Protein AF-A0A2D4FT90-F1 (afdb_monomer_lite)

pLDDT: mean 88.01, std 14.81, range [44.0, 98.75]

Secondary structure (DSSP, 8-state):
-TTTTS---HHHHHHHHHHHHHHHS-TTT--GGGTT-S-STTS-HHHHHHHHHHHHHHHHHH--HHHHHHHHHHH--GGGHHHHHHHHHHHHHHSSSHHHHHHHHHHHHHHHHTTSS-HHHHHHHHHHHHHHHHHHHHH-TTHHHHHHHHHHHHHHTTSS-HHHHHTSPP--------S--------

Radius of gyration: 24.81 Å; chains: 1; bounding box: 89×33×77 Å

Foldseek 3Di:
DVCPPPDPDPVVVVVVVVVVVVVPPDDPPDDPVPVVAPADPVDDPVVVLVLLLVLLVVCLVPVDLVSSLVSLVRNVCQVCLLSSLQSLLLVQLPDPDCSSLVSSLVNLLVCDVVCVHPLVSNLSNLVVCQVCVVVSCVVRVCSLVSNLVSLVVNVVSVSHDPVSNVSRDHDPPPPPPPPDDDDDDDD

Organism: Micrurus corallinus (NCBI:txid54390)

Structure (mmCIF, N/CA/C/O backbone):
data_AF-A0A2D4FT90-F1
#
_entry.id   AF-A0A2D4FT90-F1
#
loop_
_atom_site.group_PDB
_atom_site.id
_atom_site.type_symbol
_atom_site.label_atom_id
_atom_site.label_alt_id
_atom_site.label_comp_id
_atom_site.label_asym_id
_atom_site.label_entity_id
_atom_site.label_seq_id
_atom_site.pdbx_PDB_ins_code
_atom_site.Cartn_x
_atom_site.Cartn_y
_atom_site.Cartn_z
_atom_site.occupancy
_atom_site.B_iso_or_equiv
_atom_site.auth_seq_id
_atom_site.auth_comp_id
_atom_site.auth_asym_id
_atom_site.auth_atom_id
_atom_site.pdbx_PDB_model_num
ATOM 1 N N . GLU A 1 1 ? 36.241 -13.255 -22.195 1.00 61.78 1 GLU A N 1
ATOM 2 C CA . GLU A 1 1 ? 37.620 -12.827 -22.537 1.00 61.78 1 GLU A CA 1
ATOM 3 C C . GLU A 1 1 ? 37.942 -12.986 -24.034 1.00 61.78 1 GLU A C 1
ATOM 5 O O . GLU A 1 1 ? 38.456 -12.039 -24.603 1.00 61.78 1 GLU A O 1
ATOM 10 N N . ARG A 1 2 ? 37.589 -14.095 -24.721 1.00 74.38 2 ARG A N 1
ATOM 11 C CA . ARG A 1 2 ? 37.948 -14.335 -26.148 1.00 74.38 2 ARG A CA 1
ATOM 12 C C . ARG A 1 2 ? 37.441 -13.311 -27.193 1.00 74.38 2 ARG A C 1
ATOM 14 O O . ARG A 1 2 ? 37.933 -13.338 -28.315 1.00 74.38 2 ARG A O 1
ATOM 21 N N . TYR A 1 3 ? 36.479 -12.445 -26.861 1.00 78.50 3 TYR A N 1
ATOM 22 C CA . TYR A 1 3 ? 35.919 -11.435 -27.780 1.00 78.50 3 TYR A CA 1
ATOM 23 C C . TYR A 1 3 ? 36.581 -10.050 -27.663 1.00 78.50 3 TYR A C 1
ATOM 25 O O . TYR A 1 3 ? 36.358 -9.192 -28.518 1.00 78.50 3 TYR A O 1
ATOM 33 N N . LYS A 1 4 ? 37.382 -9.803 -26.615 1.00 77.88 4 LYS A N 1
ATOM 34 C CA . LYS A 1 4 ? 38.027 -8.500 -26.403 1.00 77.88 4 LYS A CA 1
ATOM 35 C C . LYS A 1 4 ? 39.016 -8.223 -27.541 1.00 77.88 4 LYS A C 1
ATOM 37 O O . LYS A 1 4 ? 39.825 -9.084 -27.874 1.00 77.88 4 LYS A O 1
ATOM 42 N N . GLY A 1 5 ? 38.913 -7.043 -28.153 1.00 80.00 5 GLY A N 1
ATOM 43 C CA . GLY A 1 5 ? 39.731 -6.647 -29.307 1.00 80.00 5 GLY A CA 1
ATOM 44 C C . GLY A 1 5 ? 39.328 -7.271 -30.650 1.00 80.00 5 GLY A C 1
ATOM 45 O O . GLY A 1 5 ? 40.061 -7.110 -31.615 1.00 80.00 5 GLY A O 1
ATOM 46 N N . ARG A 1 6 ? 38.195 -7.990 -30.727 1.00 83.94 6 ARG A N 1
ATOM 47 C CA . ARG A 1 6 ? 37.684 -8.612 -31.971 1.00 83.94 6 ARG A CA 1
ATOM 48 C C . ARG A 1 6 ? 36.312 -8.099 -32.412 1.00 83.94 6 ARG A C 1
ATOM 50 O O . ARG A 1 6 ? 35.759 -8.595 -33.386 1.00 83.94 6 ARG A O 1
ATOM 57 N N . VAL A 1 7 ? 35.726 -7.188 -31.643 1.00 86.56 7 VAL A N 1
ATOM 58 C CA . VAL A 1 7 ? 34.367 -6.685 -31.857 1.00 86.56 7 VAL A CA 1
ATOM 59 C C . VAL A 1 7 ? 34.446 -5.177 -31.978 1.00 86.56 7 VAL A C 1
ATOM 61 O O . VAL A 1 7 ? 34.704 -4.505 -30.977 1.00 86.56 7 VAL A O 1
ATOM 64 N N . ASP A 1 8 ? 34.224 -4.665 -33.184 1.00 87.56 8 ASP A N 1
ATOM 65 C CA . ASP A 1 8 ? 34.321 -3.233 -33.491 1.00 87.56 8 ASP A CA 1
ATOM 66 C C . ASP A 1 8 ? 33.044 -2.470 -33.119 1.00 87.56 8 ASP A C 1
ATOM 68 O O . ASP A 1 8 ? 33.092 -1.286 -32.801 1.00 87.56 8 ASP A O 1
ATOM 72 N N . CYS A 1 9 ? 31.902 -3.164 -33.067 1.00 93.25 9 CYS A N 1
ATOM 73 C CA . CYS A 1 9 ? 30.636 -2.589 -32.627 1.00 93.25 9 CYS A CA 1
ATOM 74 C C . CYS A 1 9 ? 30.614 -2.383 -31.103 1.00 93.25 9 CYS A C 1
ATOM 76 O O . CYS A 1 9 ? 30.700 -3.342 -30.328 1.00 93.25 9 CYS A O 1
ATOM 78 N N . GLU A 1 10 ? 30.429 -1.133 -30.677 1.00 92.56 10 GLU A N 1
ATOM 79 C CA . GLU A 1 10 ? 30.345 -0.745 -29.266 1.00 92.56 10 GLU A CA 1
ATOM 80 C C . GLU A 1 10 ? 29.201 -1.461 -28.534 1.00 92.56 10 GLU A C 1
ATOM 82 O O . GLU A 1 10 ? 29.418 -2.049 -27.474 1.00 92.56 10 GLU A O 1
ATOM 87 N N . HIS A 1 11 ? 28.005 -1.507 -29.130 1.00 93.69 11 HIS A N 1
ATOM 88 C CA . HIS A 1 11 ? 26.845 -2.171 -28.529 1.00 93.69 11 HIS A CA 1
ATOM 89 C C . HIS A 1 11 ? 27.058 -3.679 -28.356 1.00 93.69 11 HIS A C 1
ATOM 91 O O . HIS A 1 11 ? 26.717 -4.240 -27.315 1.00 93.69 11 HIS A O 1
ATOM 97 N N . ALA A 1 12 ? 27.669 -4.338 -29.346 1.00 91.75 12 ALA A N 1
ATOM 98 C CA . ALA A 1 12 ? 27.982 -5.761 -29.260 1.00 91.75 12 ALA A CA 1
ATOM 99 C C . ALA A 1 12 ? 29.027 -6.037 -28.169 1.00 91.75 12 ALA A C 1
ATOM 101 O O . ALA A 1 12 ? 28.898 -7.004 -27.416 1.00 91.75 12 ALA A O 1
ATOM 102 N N . ARG A 1 13 ? 30.034 -5.164 -28.035 1.00 92.19 13 ARG A N 1
ATOM 103 C CA . ARG A 1 13 ? 31.031 -5.249 -26.963 1.00 92.19 13 ARG A CA 1
ATOM 104 C C . ARG A 1 13 ? 30.385 -5.081 -25.586 1.00 92.19 13 ARG A C 1
ATOM 106 O O . ARG A 1 13 ? 30.577 -5.948 -24.738 1.00 92.19 13 ARG A O 1
ATOM 113 N N . ALA A 1 14 ? 29.552 -4.056 -25.402 1.00 91.75 14 ALA A N 1
ATOM 114 C CA . ALA A 1 14 ? 28.831 -3.806 -24.154 1.00 91.75 14 ALA A CA 1
ATOM 115 C C . ALA A 1 14 ? 27.907 -4.975 -23.760 1.00 91.75 14 ALA A C 1
ATOM 117 O O . ALA A 1 14 ? 27.860 -5.369 -22.592 1.00 91.75 14 ALA A O 1
ATOM 118 N N . ALA A 1 15 ? 27.212 -5.581 -24.729 1.00 91.88 15 ALA A N 1
ATOM 119 C CA . ALA A 1 15 ? 26.377 -6.758 -24.493 1.00 91.88 15 ALA A CA 1
ATOM 120 C C . ALA A 1 15 ? 27.204 -7.976 -24.040 1.00 91.88 15 ALA A C 1
ATOM 122 O O . ALA A 1 15 ? 26.840 -8.650 -23.072 1.00 91.88 15 ALA A O 1
ATOM 123 N N . LEU A 1 16 ? 28.340 -8.237 -24.698 1.00 91.69 16 LEU A N 1
ATOM 124 C CA . LEU A 1 16 ? 29.250 -9.329 -24.340 1.00 91.69 16 LEU A CA 1
ATOM 125 C C . LEU A 1 16 ? 29.912 -9.110 -22.972 1.00 91.69 16 LEU A C 1
ATOM 127 O O . LEU A 1 16 ? 30.043 -10.066 -22.205 1.00 91.69 16 LEU A O 1
ATOM 131 N N . ASP A 1 17 ? 30.271 -7.868 -22.639 1.00 89.19 17 ASP A N 1
ATOM 132 C CA . ASP A 1 17 ? 30.801 -7.493 -21.324 1.00 89.19 17 ASP A CA 1
ATOM 133 C C . ASP A 1 17 ? 29.767 -7.737 -20.216 1.00 89.19 17 ASP A C 1
ATOM 135 O O . ASP A 1 17 ? 30.076 -8.392 -19.215 1.00 89.19 17 ASP A O 1
ATOM 139 N N . ARG A 1 18 ? 28.513 -7.309 -20.422 1.00 87.19 18 ARG A N 1
ATOM 140 C CA . ARG A 1 18 ? 27.412 -7.556 -19.477 1.00 87.19 18 ARG A CA 1
ATOM 141 C C . ARG A 1 18 ? 27.156 -9.052 -19.283 1.00 87.19 18 ARG A C 1
ATOM 143 O O . ARG A 1 18 ? 27.044 -9.506 -18.146 1.00 87.19 18 ARG A O 1
ATOM 150 N N . ALA A 1 19 ? 27.116 -9.830 -20.366 1.00 86.62 19 ALA A N 1
ATOM 151 C CA . ALA A 1 19 ? 26.942 -11.281 -20.296 1.00 86.62 19 ALA A CA 1
ATOM 152 C C . ALA A 1 19 ? 28.097 -11.965 -19.542 1.00 86.62 19 ALA A C 1
ATOM 154 O O . ALA A 1 19 ? 27.865 -12.843 -18.712 1.00 86.62 19 ALA A O 1
ATOM 155 N N . ALA A 1 20 ? 29.342 -11.540 -19.779 1.00 87.19 20 ALA A N 1
ATOM 156 C CA . ALA A 1 20 ? 30.509 -12.090 -19.095 1.00 87.19 20 ALA A CA 1
ATOM 157 C C . ALA A 1 20 ? 30.498 -11.806 -17.585 1.00 87.19 20 ALA A C 1
ATOM 159 O O . ALA A 1 20 ? 30.897 -12.673 -16.807 1.00 87.19 20 ALA A O 1
ATOM 160 N N . VAL A 1 21 ? 30.036 -10.623 -17.163 1.00 84.81 21 VAL A N 1
ATOM 161 C CA . VAL A 1 21 ? 29.854 -10.290 -15.740 1.00 84.81 21 VAL A CA 1
ATOM 162 C C . VAL A 1 21 ? 28.770 -11.171 -15.121 1.00 84.81 21 VAL A C 1
ATOM 164 O O . VAL A 1 21 ? 29.025 -11.807 -14.101 1.00 84.81 21 VAL A O 1
ATOM 167 N N . LEU A 1 22 ? 27.600 -11.281 -15.760 1.00 79.88 22 LEU A N 1
ATOM 168 C CA . LEU A 1 22 ? 26.485 -12.093 -15.258 1.00 79.88 22 LEU A CA 1
ATOM 169 C C . LEU A 1 22 ? 26.861 -13.573 -15.100 1.00 79.88 22 LEU A C 1
ATOM 171 O O . LEU A 1 22 ? 26.544 -14.178 -14.083 1.00 79.88 22 LEU A O 1
ATOM 175 N N . LEU A 1 23 ? 27.602 -14.141 -16.057 1.00 79.88 23 LEU A N 1
ATOM 176 C CA . LEU A 1 23 ? 28.065 -15.534 -16.002 1.00 79.88 23 LEU A CA 1
ATOM 177 C C . LEU A 1 23 ? 29.161 -15.784 -14.949 1.00 79.88 23 LEU A C 1
ATOM 179 O O . LEU A 1 23 ? 29.403 -16.935 -14.585 1.00 79.88 23 LEU A O 1
ATOM 183 N N . ARG A 1 24 ? 29.855 -14.736 -14.482 1.00 81.00 24 ARG A N 1
ATOM 184 C CA . ARG A 1 24 ? 30.907 -14.834 -13.452 1.00 81.00 24 ARG A CA 1
ATOM 185 C C . ARG A 1 24 ? 30.363 -14.796 -12.027 1.00 81.00 24 ARG A C 1
ATOM 187 O O . ARG A 1 24 ? 31.018 -15.318 -11.126 1.00 81.00 24 ARG A O 1
ATOM 194 N N . ILE A 1 25 ? 29.208 -14.171 -11.810 1.00 75.62 25 ILE A N 1
ATOM 195 C CA . ILE A 1 25 ? 28.575 -14.097 -10.491 1.00 75.62 25 ILE A CA 1
ATOM 196 C C . ILE A 1 25 ? 28.159 -15.527 -10.092 1.00 75.62 25 ILE A C 1
ATOM 198 O O . ILE A 1 25 ? 27.431 -16.199 -10.817 1.00 75.62 25 ILE A O 1
ATOM 202 N N . LYS A 1 26 ? 28.717 -16.035 -8.982 1.00 61.06 26 LYS A N 1
ATOM 203 C CA . LYS A 1 26 ? 28.617 -17.443 -8.549 1.00 61.06 26 LYS A CA 1
ATOM 204 C C . LYS A 1 26 ? 27.167 -17.951 -8.451 1.00 61.06 26 LYS A C 1
ATOM 206 O O . LYS A 1 26 ? 26.261 -17.232 -8.040 1.00 61.06 26 LYS A O 1
ATOM 211 N N . ARG A 1 27 ? 27.028 -19.254 -8.731 1.00 57.03 27 ARG A N 1
ATOM 212 C CA . ARG A 1 27 ? 25.804 -20.072 -8.859 1.00 57.03 27 ARG A CA 1
ATOM 213 C C . ARG A 1 27 ? 24.806 -20.058 -7.685 1.00 57.03 27 ARG A C 1
ATOM 215 O O . ARG A 1 27 ? 23.694 -20.523 -7.895 1.00 57.03 27 ARG A O 1
ATOM 222 N N . ASP A 1 28 ? 25.153 -19.532 -6.509 1.00 54.12 28 ASP A N 1
ATOM 223 C CA . ASP A 1 28 ? 24.308 -19.660 -5.306 1.00 54.12 28 ASP A CA 1
ATOM 224 C C . ASP A 1 28 ? 23.393 -18.464 -5.011 1.00 54.12 28 ASP A C 1
ATOM 226 O O . ASP A 1 28 ? 22.430 -18.619 -4.267 1.00 54.12 28 ASP A O 1
ATOM 230 N N . VAL A 1 29 ? 23.646 -17.276 -5.575 1.00 54.41 29 VAL A N 1
ATOM 231 C CA . VAL A 1 29 ? 22.946 -16.054 -5.113 1.00 54.41 29 VAL A CA 1
ATOM 232 C C . VAL A 1 29 ? 22.038 -15.423 -6.171 1.00 54.41 29 VAL A C 1
ATOM 234 O O . VAL A 1 29 ? 21.122 -14.695 -5.817 1.00 54.41 29 VAL A O 1
ATOM 237 N N . ASN A 1 30 ? 22.191 -15.758 -7.456 1.00 53.59 30 ASN A N 1
ATOM 238 C CA . ASN A 1 30 ? 21.292 -15.282 -8.512 1.00 53.59 30 ASN A CA 1
ATOM 239 C C . ASN A 1 30 ? 20.991 -16.406 -9.505 1.00 53.59 30 ASN A C 1
ATOM 241 O O . ASN A 1 30 ? 21.773 -16.681 -10.415 1.00 53.59 30 ASN A O 1
ATOM 245 N N . ARG A 1 31 ? 19.836 -17.058 -9.330 1.00 61.22 31 ARG A N 1
ATOM 246 C CA . ARG A 1 31 ? 19.273 -17.951 -10.349 1.00 61.22 31 ARG A CA 1
ATOM 247 C C . ARG A 1 31 ? 19.092 -17.142 -11.641 1.00 61.22 31 ARG A C 1
ATOM 249 O O . ARG A 1 31 ? 18.642 -15.996 -11.592 1.00 61.22 31 ARG A O 1
ATOM 256 N N . LEU A 1 32 ? 19.414 -17.746 -12.792 1.00 62.72 32 LEU A N 1
ATOM 257 C CA . LEU A 1 32 ? 19.114 -17.198 -14.130 1.00 62.72 32 LEU A CA 1
ATOM 258 C C . LEU A 1 32 ? 17.659 -16.708 -14.248 1.00 62.72 32 LEU A C 1
ATOM 260 O O . LEU A 1 32 ? 17.355 -15.822 -15.037 1.00 62.72 32 LEU A O 1
ATOM 264 N N . ASP A 1 33 ? 16.785 -17.249 -13.409 1.00 64.31 33 ASP A N 1
ATOM 265 C CA . ASP A 1 33 ? 15.392 -16.881 -13.210 1.00 64.31 33 ASP A CA 1
ATOM 266 C C . ASP A 1 33 ? 15.156 -15.377 -12.997 1.00 64.31 33 ASP A C 1
ATOM 268 O O . ASP A 1 33 ? 14.066 -14.907 -13.301 1.00 64.31 33 ASP A O 1
ATOM 272 N N . ASN A 1 34 ? 16.135 -14.606 -12.509 1.00 71.19 34 ASN A N 1
ATOM 273 C CA . ASN A 1 34 ? 15.984 -13.161 -12.271 1.00 71.19 34 ASN A CA 1
ATOM 274 C C . ASN A 1 34 ? 16.540 -12.284 -13.407 1.00 71.19 34 ASN A C 1
ATOM 276 O O . ASN A 1 34 ? 16.408 -11.063 -13.361 1.00 71.19 34 ASN A O 1
ATOM 280 N N . VAL A 1 35 ? 17.152 -12.880 -14.440 1.00 74.81 35 VAL A N 1
ATOM 281 C CA . VAL A 1 35 ? 17.745 -12.138 -15.572 1.00 74.81 35 VAL A CA 1
ATOM 282 C C . VAL A 1 35 ? 16.689 -11.342 -16.339 1.00 74.81 35 VAL A C 1
ATOM 284 O O . VAL A 1 35 ? 16.983 -10.267 -16.857 1.00 74.81 35 VAL A O 1
ATOM 287 N N . TRP A 1 36 ? 15.459 -11.850 -16.367 1.00 70.88 36 TRP A N 1
ATOM 288 C CA . TRP A 1 36 ? 14.325 -11.247 -17.065 1.00 70.88 36 TRP A CA 1
ATOM 289 C C . TRP A 1 36 ? 13.485 -10.312 -16.181 1.00 70.88 36 TRP A C 1
ATOM 291 O O . TRP A 1 36 ? 12.432 -9.865 -16.616 1.00 70.88 36 TRP A O 1
ATOM 301 N N . GLY A 1 37 ? 13.950 -10.007 -14.964 1.00 71.62 37 GLY A N 1
ATOM 302 C CA . GLY A 1 37 ? 13.225 -9.217 -13.965 1.00 71.62 37 GLY A CA 1
ATOM 303 C C . GLY A 1 37 ? 12.841 -10.054 -12.748 1.00 71.62 37 GLY A C 1
ATOM 304 O O . GLY A 1 37 ? 12.794 -11.277 -12.827 1.00 71.62 37 GLY A O 1
ATOM 305 N N . VAL A 1 38 ? 12.596 -9.408 -11.607 1.00 75.62 38 VAL A N 1
ATOM 306 C CA . VAL A 1 38 ? 12.204 -10.064 -10.339 1.00 75.62 38 VAL A CA 1
ATOM 307 C C . VAL A 1 38 ? 10.688 -10.062 -10.102 1.00 75.62 38 VAL A C 1
ATOM 309 O O . VAL A 1 38 ? 10.213 -10.763 -9.215 1.00 75.62 38 VAL A O 1
ATOM 312 N N . GLY A 1 39 ? 9.931 -9.333 -10.925 1.00 80.62 39 GLY A N 1
ATOM 313 C CA . GLY A 1 39 ? 8.474 -9.243 -10.860 1.00 80.62 39 GLY A CA 1
ATOM 314 C C . GLY A 1 39 ? 7.727 -10.290 -11.685 1.00 80.62 39 GLY A C 1
ATOM 315 O O . GLY A 1 39 ? 8.301 -11.266 -12.184 1.00 80.62 39 GLY A O 1
ATOM 316 N N . GLY A 1 40 ? 6.422 -10.055 -11.809 1.00 87.25 40 GLY A N 1
ATOM 317 C CA . GLY A 1 40 ? 5.482 -10.782 -12.650 1.00 87.25 40 GLY A CA 1
ATOM 318 C C . GLY A 1 40 ? 4.640 -11.810 -11.893 1.00 87.25 40 GLY A C 1
ATOM 319 O O . GLY A 1 40 ? 5.085 -12.448 -10.939 1.00 87.25 40 GLY A O 1
ATOM 320 N N . GLY A 1 41 ? 3.417 -12.047 -12.376 1.00 86.25 41 GLY A N 1
ATOM 321 C CA . GLY A 1 41 ? 2.461 -12.985 -11.763 1.00 86.25 41 GLY A CA 1
ATOM 322 C C . GLY A 1 41 ? 2.878 -14.465 -11.769 1.00 86.25 41 GLY A C 1
ATOM 323 O O . GLY A 1 41 ? 2.196 -15.289 -11.172 1.00 86.25 41 GLY A O 1
ATOM 324 N N . GLN A 1 42 ? 3.989 -14.817 -12.424 1.00 85.25 42 GLN A N 1
ATOM 325 C CA . GLN A 1 42 ? 4.583 -16.161 -12.367 1.00 85.25 42 GLN A CA 1
ATOM 326 C C . GLN A 1 42 ? 5.433 -16.380 -11.106 1.00 85.25 42 GLN A C 1
ATOM 328 O O . GLN A 1 42 ? 5.850 -17.504 -10.816 1.00 85.25 42 GLN A O 1
ATOM 333 N N . ARG A 1 43 ? 5.723 -15.315 -10.350 1.00 87.56 43 ARG A N 1
ATOM 334 C CA . ARG A 1 43 ? 6.457 -15.416 -9.092 1.00 87.56 43 ARG A CA 1
ATOM 335 C C . ARG A 1 43 ? 5.587 -16.086 -8.024 1.00 87.56 43 ARG A C 1
ATOM 337 O O . ARG A 1 43 ? 4.386 -15.826 -7.962 1.00 87.56 43 ARG A O 1
ATOM 344 N N . PRO A 1 44 ? 6.169 -16.918 -7.141 1.00 91.12 44 PRO A N 1
ATOM 345 C CA . PRO A 1 44 ? 5.425 -17.478 -6.022 1.00 91.12 44 PRO A CA 1
ATOM 346 C C . PRO A 1 44 ? 4.815 -16.368 -5.164 1.00 91.12 44 PRO A C 1
ATOM 348 O O . PRO A 1 44 ? 5.513 -15.426 -4.798 1.00 91.12 44 PRO A O 1
ATOM 351 N N . VAL A 1 45 ? 3.551 -16.518 -4.762 1.00 94.75 45 VAL A N 1
ATOM 352 C CA . VAL A 1 45 ? 2.844 -15.522 -3.934 1.00 94.75 45 VAL A CA 1
ATOM 353 C C . VAL A 1 45 ? 3.637 -15.171 -2.669 1.00 94.75 45 VAL A C 1
ATOM 355 O O . VAL A 1 45 ? 3.819 -14.001 -2.359 1.00 94.75 45 VAL A O 1
ATOM 358 N N . LYS A 1 46 ? 4.234 -16.171 -2.002 1.00 94.44 46 LYS A N 1
ATOM 359 C CA . LYS A 1 46 ? 5.102 -15.961 -0.827 1.00 94.44 46 LYS A CA 1
ATOM 360 C C . LYS A 1 46 ? 6.287 -15.027 -1.097 1.00 94.44 46 LYS A C 1
ATOM 362 O O . LYS A 1 46 ? 6.718 -14.316 -0.198 1.00 94.44 46 LYS A O 1
ATOM 367 N N . HIS A 1 47 ? 6.839 -15.053 -2.310 1.00 92.69 47 HIS A N 1
ATOM 368 C CA . HIS A 1 47 ? 7.911 -14.139 -2.693 1.00 92.69 47 HIS A CA 1
ATOM 369 C C . HIS A 1 47 ? 7.374 -12.716 -2.858 1.00 92.69 47 HIS A C 1
ATOM 371 O O . HIS A 1 47 ? 7.955 -11.804 -2.290 1.00 92.69 47 HIS A O 1
ATOM 377 N N . LEU A 1 48 ? 6.239 -12.539 -3.540 1.00 95.75 48 LEU A N 1
ATOM 378 C CA . LEU A 1 48 ? 5.611 -11.225 -3.719 1.00 95.75 48 LEU A CA 1
ATOM 379 C C . LEU A 1 48 ? 5.256 -10.571 -2.376 1.00 95.75 48 LEU A C 1
ATOM 381 O O . LEU A 1 48 ? 5.595 -9.412 -2.163 1.00 95.75 48 LEU A O 1
ATOM 385 N N . ILE A 1 49 ? 4.660 -11.331 -1.451 1.00 97.69 49 ILE A N 1
ATOM 386 C CA . ILE A 1 49 ? 4.351 -10.862 -0.088 1.00 97.69 49 ILE A CA 1
ATOM 387 C C . ILE A 1 49 ? 5.626 -10.410 0.629 1.00 97.69 49 ILE A C 1
ATOM 389 O O . ILE A 1 49 ? 5.645 -9.3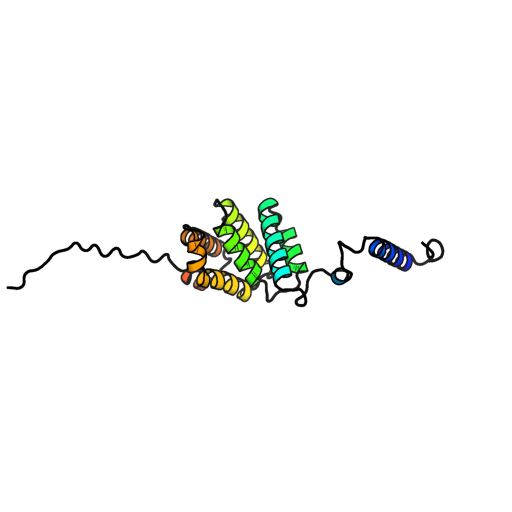60 1.270 1.00 97.69 49 ILE A O 1
ATOM 393 N N . LYS A 1 50 ? 6.715 -11.180 0.501 1.00 96.88 50 LYS A N 1
ATOM 394 C CA . LYS A 1 50 ? 8.009 -10.829 1.095 1.00 96.88 50 LYS A CA 1
ATOM 395 C C . LYS A 1 50 ? 8.560 -9.521 0.523 1.00 96.88 50 LYS A C 1
ATOM 397 O O . LYS A 1 50 ? 9.020 -8.690 1.299 1.00 96.88 50 LYS A O 1
ATOM 402 N N . GLU A 1 51 ? 8.514 -9.330 -0.793 1.00 96.81 51 GLU A N 1
ATOM 403 C CA . GLU A 1 51 ? 8.988 -8.091 -1.421 1.00 96.81 51 GLU A CA 1
ATOM 404 C C . GLU A 1 51 ? 8.116 -6.885 -1.032 1.00 96.81 51 GLU A C 1
ATOM 406 O O . GLU A 1 51 ? 8.651 -5.822 -0.733 1.00 96.81 51 GLU A O 1
ATOM 411 N N . MET A 1 52 ? 6.790 -7.050 -0.940 1.00 98.06 52 MET A N 1
ATOM 412 C CA . MET A 1 52 ? 5.887 -6.003 -0.437 1.00 98.06 52 MET A CA 1
ATOM 413 C C . MET A 1 52 ? 6.199 -5.635 1.017 1.00 98.06 52 MET A C 1
ATOM 415 O O . MET A 1 52 ? 6.283 -4.458 1.357 1.00 98.06 52 MET A O 1
ATOM 419 N N . ASN A 1 53 ? 6.444 -6.630 1.868 1.00 98.31 53 ASN A N 1
ATOM 420 C CA . ASN A 1 53 ? 6.861 -6.413 3.250 1.00 98.31 53 ASN A CA 1
ATOM 421 C C . ASN A 1 53 ? 8.199 -5.669 3.351 1.00 98.31 53 ASN A C 1
ATOM 423 O O . ASN A 1 53 ? 8.345 -4.775 4.184 1.00 98.31 53 ASN A O 1
ATOM 427 N N . LEU A 1 54 ? 9.182 -6.037 2.523 1.00 98.12 54 LEU A N 1
ATOM 428 C CA . LEU A 1 54 ? 10.481 -5.364 2.476 1.00 98.12 54 LEU A CA 1
ATOM 429 C C . LEU A 1 54 ? 10.328 -3.902 2.051 1.00 98.12 54 LEU A C 1
ATOM 431 O O . LEU A 1 54 ? 10.834 -3.026 2.747 1.00 98.12 54 LEU A O 1
ATOM 435 N N . LEU A 1 55 ? 9.562 -3.648 0.990 1.00 98.06 55 LEU A N 1
ATOM 436 C CA . LEU A 1 55 ? 9.233 -2.309 0.503 1.00 98.06 55 LEU A CA 1
ATOM 437 C C . LEU A 1 55 ? 8.616 -1.441 1.607 1.00 98.06 55 LEU A C 1
ATOM 439 O O . LEU A 1 55 ? 9.077 -0.327 1.846 1.00 98.06 55 LEU A O 1
ATOM 443 N N . LEU A 1 56 ? 7.591 -1.943 2.303 1.00 98.50 56 LEU A N 1
ATOM 444 C CA . LEU A 1 56 ? 6.896 -1.190 3.353 1.00 98.50 56 LEU A CA 1
ATOM 445 C C . LEU A 1 56 ? 7.817 -0.878 4.540 1.00 98.50 56 LEU A C 1
ATOM 447 O O . LEU A 1 56 ? 7.814 0.241 5.055 1.00 98.50 56 LEU A O 1
ATOM 451 N N . ARG A 1 57 ? 8.649 -1.842 4.950 1.00 97.75 57 ARG A N 1
ATOM 452 C CA . ARG A 1 57 ? 9.628 -1.649 6.032 1.00 97.75 57 ARG A CA 1
ATOM 453 C C . ARG A 1 57 ? 10.706 -0.645 5.642 1.00 97.75 57 ARG A C 1
ATOM 455 O O . ARG A 1 57 ? 11.043 0.221 6.443 1.00 97.75 57 ARG A O 1
ATOM 462 N N . GLU A 1 58 ? 11.229 -0.736 4.424 1.00 98.12 58 GLU A N 1
ATOM 463 C CA . GLU A 1 58 ? 12.207 0.220 3.905 1.00 98.12 58 GLU A CA 1
ATOM 464 C C . GLU A 1 58 ? 11.619 1.630 3.833 1.00 98.12 58 GLU A C 1
ATOM 466 O O . GLU A 1 58 ? 12.279 2.596 4.220 1.00 98.12 58 GLU A O 1
ATOM 471 N N . TYR A 1 59 ? 10.354 1.754 3.433 1.00 98.44 59 TYR A N 1
ATOM 472 C CA . TYR A 1 59 ? 9.651 3.028 3.446 1.00 98.44 59 TYR A CA 1
ATOM 473 C C . TYR A 1 59 ? 9.502 3.603 4.862 1.00 98.44 59 TYR A C 1
ATOM 475 O O . TYR A 1 59 ? 9.770 4.784 5.066 1.00 98.44 59 TYR A O 1
ATOM 483 N N . LEU A 1 60 ? 9.134 2.791 5.858 1.00 96.81 60 LEU A N 1
ATOM 484 C CA . LEU A 1 60 ? 9.033 3.257 7.247 1.00 96.81 60 LEU A CA 1
ATOM 485 C C . LEU A 1 60 ? 10.376 3.737 7.823 1.00 96.81 60 LEU A C 1
ATOM 487 O O . LEU A 1 60 ? 10.386 4.580 8.716 1.00 96.81 60 LEU A O 1
ATOM 491 N N . LEU A 1 61 ? 11.501 3.226 7.316 1.00 96.50 61 LEU A N 1
ATOM 492 C CA . LEU A 1 61 ? 12.841 3.642 7.740 1.00 96.50 61 LEU A CA 1
ATOM 493 C C . LEU A 1 61 ? 13.363 4.862 6.972 1.00 96.50 61 LEU A C 1
ATOM 495 O O . LEU A 1 61 ? 14.019 5.719 7.560 1.00 96.50 61 LEU A O 1
ATOM 499 N N . SER A 1 62 ? 13.111 4.928 5.665 1.00 97.12 62 SER A N 1
ATOM 500 C CA . SER A 1 62 ? 13.671 5.957 4.777 1.00 97.12 62 SER A CA 1
ATOM 501 C C . SER A 1 62 ? 12.752 7.165 4.582 1.00 97.12 62 SER A C 1
ATOM 503 O O . SER A 1 62 ? 13.231 8.284 4.430 1.00 97.12 62 SER A O 1
ATOM 505 N N . GLY A 1 63 ? 11.434 6.955 4.569 1.00 96.94 63 GLY A N 1
ATOM 506 C CA . GLY A 1 63 ? 10.435 7.950 4.175 1.00 96.94 63 GLY A CA 1
ATOM 507 C C . GLY A 1 63 ? 10.374 8.235 2.667 1.00 96.94 63 GLY A C 1
ATOM 508 O O . GLY A 1 63 ? 9.600 9.105 2.249 1.00 96.94 63 GLY A O 1
ATOM 509 N N . GLU A 1 64 ? 11.142 7.511 1.847 1.00 98.19 64 GLU A N 1
ATOM 510 C CA . GLU A 1 64 ? 11.280 7.743 0.406 1.00 98.19 64 GLU A CA 1
ATOM 511 C C . GLU A 1 64 ? 10.112 7.130 -0.381 1.00 98.19 64 GLU A C 1
ATOM 513 O O . GLU A 1 64 ? 10.077 5.941 -0.701 1.00 98.19 64 GLU A O 1
ATOM 518 N N . VAL A 1 65 ? 9.122 7.963 -0.714 1.00 97.94 65 VAL A N 1
ATOM 519 C CA . VAL A 1 65 ? 7.911 7.525 -1.433 1.00 97.94 65 VAL A CA 1
ATOM 520 C C . VAL A 1 65 ? 8.219 7.088 -2.869 1.00 97.94 65 VAL A C 1
ATOM 522 O O . VAL A 1 65 ? 7.648 6.114 -3.351 1.00 97.94 65 VAL A O 1
ATOM 525 N N . SER A 1 66 ? 9.129 7.787 -3.549 1.00 97.44 66 SER A N 1
ATOM 526 C CA . SER A 1 66 ? 9.511 7.490 -4.937 1.00 97.44 66 SER A CA 1
ATOM 527 C C . SER A 1 66 ? 10.115 6.091 -5.076 1.00 97.44 66 SER A C 1
ATOM 529 O O . SER A 1 66 ? 9.842 5.389 -6.050 1.00 97.44 66 SER A O 1
ATOM 531 N N . GLU A 1 67 ? 10.892 5.667 -4.079 1.00 97.75 67 GLU A N 1
ATOM 532 C CA . GLU A 1 67 ? 11.477 4.333 -4.026 1.00 97.75 67 GLU A CA 1
ATOM 533 C C . GLU A 1 67 ? 10.409 3.265 -3.780 1.00 97.75 67 GLU A C 1
ATOM 535 O O . GLU A 1 67 ? 10.364 2.265 -4.495 1.00 97.75 67 GLU A O 1
ATOM 540 N N . ALA A 1 68 ? 9.472 3.516 -2.862 1.00 98.31 68 ALA A N 1
ATOM 541 C CA . ALA A 1 68 ? 8.336 2.625 -2.639 1.00 98.31 68 ALA A CA 1
ATOM 542 C C . ALA A 1 68 ? 7.483 2.446 -3.914 1.00 98.31 68 ALA A C 1
ATOM 544 O O . ALA A 1 68 ? 7.146 1.321 -4.286 1.00 98.31 68 ALA A O 1
ATOM 545 N N . GLU A 1 69 ? 7.184 3.527 -4.642 1.00 98.12 69 GLU A N 1
ATOM 546 C CA . GLU A 1 69 ? 6.484 3.450 -5.931 1.00 98.12 69 GLU A CA 1
ATOM 547 C C . GLU A 1 69 ? 7.270 2.645 -6.971 1.00 98.12 69 GLU A C 1
ATOM 549 O O . GLU A 1 69 ? 6.696 1.826 -7.698 1.00 98.12 69 GLU A O 1
ATOM 554 N N . ARG A 1 70 ? 8.588 2.867 -7.047 1.00 97.12 70 ARG A N 1
ATOM 555 C CA . ARG A 1 70 ? 9.481 2.158 -7.967 1.00 97.12 70 ARG A CA 1
ATOM 556 C C . ARG A 1 70 ? 9.481 0.658 -7.684 1.00 97.12 70 ARG A C 1
ATOM 558 O O . ARG A 1 70 ? 9.296 -0.124 -8.618 1.00 97.12 70 ARG A O 1
ATOM 565 N N . CYS A 1 71 ? 9.641 0.266 -6.423 1.00 96.88 71 CYS A N 1
ATOM 566 C CA . CYS A 1 71 ? 9.621 -1.129 -5.992 1.00 96.88 71 CYS A CA 1
ATOM 567 C C . CYS A 1 71 ? 8.272 -1.789 -6.293 1.00 96.88 71 CYS A C 1
ATOM 569 O O . CYS A 1 71 ? 8.245 -2.869 -6.879 1.00 96.88 71 CYS A O 1
ATOM 571 N N . LEU A 1 72 ? 7.149 -1.122 -6.002 1.00 97.88 72 LEU A N 1
ATOM 572 C CA . LEU A 1 72 ? 5.821 -1.670 -6.291 1.00 97.88 72 LEU A CA 1
ATOM 573 C C . LEU A 1 72 ? 5.606 -1.893 -7.795 1.00 97.88 72 LEU A C 1
ATOM 575 O O . LEU A 1 72 ? 5.109 -2.943 -8.198 1.00 97.88 72 LEU A O 1
ATOM 579 N N . ARG A 1 73 ? 6.027 -0.945 -8.645 1.00 96.88 73 ARG A N 1
ATOM 580 C CA . ARG A 1 73 ? 5.939 -1.093 -10.110 1.00 96.88 73 ARG A CA 1
ATOM 581 C C . ARG A 1 73 ? 6.763 -2.273 -10.623 1.00 96.88 73 ARG A C 1
ATOM 583 O O . ARG A 1 73 ? 6.300 -2.976 -11.514 1.00 96.88 73 ARG A O 1
ATOM 590 N N . GLN A 1 74 ? 7.943 -2.512 -10.050 1.00 94.50 74 GLN A N 1
ATOM 591 C CA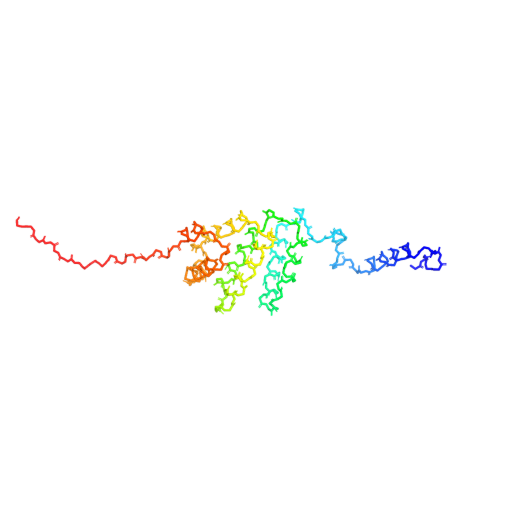 . GLN A 1 74 ? 8.818 -3.626 -10.436 1.00 94.50 74 GLN A CA 1
ATOM 592 C C . GLN A 1 74 ? 8.243 -5.005 -10.106 1.00 94.50 74 GLN A C 1
ATOM 594 O O . GLN A 1 74 ? 8.685 -5.988 -10.699 1.00 94.50 74 GLN A O 1
ATOM 599 N N . LEU A 1 75 ? 7.267 -5.097 -9.197 1.00 95.25 75 LEU A N 1
ATOM 600 C CA . LEU A 1 75 ? 6.590 -6.361 -8.917 1.00 95.25 75 LEU A CA 1
ATOM 601 C C . LEU A 1 75 ? 5.657 -6.791 -10.054 1.00 95.25 75 LEU A C 1
ATOM 603 O O . LEU A 1 75 ? 5.406 -7.984 -10.184 1.00 95.25 75 LEU A O 1
ATOM 607 N N . GLU A 1 76 ? 5.171 -5.863 -10.887 1.00 95.31 76 GLU A N 1
ATOM 608 C CA . GLU A 1 76 ? 4.340 -6.146 -12.071 1.00 95.31 76 GLU A CA 1
ATOM 609 C C . GLU A 1 76 ? 3.095 -7.018 -11.775 1.00 95.31 76 GLU A C 1
ATOM 611 O O . GLU A 1 76 ? 2.709 -7.885 -12.562 1.00 95.31 76 GLU A O 1
ATOM 616 N N . VAL A 1 77 ? 2.447 -6.795 -10.623 1.00 96.50 77 VAL A N 1
ATOM 617 C CA . VAL A 1 77 ? 1.262 -7.552 -10.161 1.00 96.50 77 VAL A CA 1
ATOM 618 C C . VAL A 1 77 ? 0.107 -6.635 -9.717 1.00 96.50 77 VAL A C 1
ATOM 620 O O . VAL A 1 77 ? -0.332 -6.690 -8.568 1.00 96.50 77 VAL A O 1
ATOM 623 N N . PRO A 1 78 ? -0.458 -5.811 -10.622 1.00 96.94 78 PRO A N 1
ATOM 624 C CA . PRO A 1 78 ? -1.451 -4.786 -10.271 1.00 96.94 78 PRO A CA 1
ATOM 625 C C . PRO A 1 78 ? -2.731 -5.329 -9.615 1.00 96.94 78 PRO A C 1
ATOM 627 O O . PRO A 1 78 ? -3.362 -4.636 -8.821 1.00 96.94 78 PRO A O 1
ATOM 630 N N . HIS A 1 79 ? -3.113 -6.575 -9.910 1.00 96.88 79 HIS A N 1
ATOM 631 C CA . HIS A 1 79 ? -4.285 -7.233 -9.315 1.00 96.88 79 HIS A CA 1
ATOM 632 C C . HIS A 1 79 ? -4.024 -7.863 -7.940 1.00 96.88 79 HIS A C 1
ATOM 634 O O . HIS A 1 79 ? -4.942 -8.443 -7.362 1.00 96.88 79 HIS A O 1
ATOM 640 N N . PHE A 1 80 ? -2.791 -7.758 -7.440 1.00 98.06 80 PHE A N 1
ATOM 641 C CA . PHE A 1 80 ? -2.369 -8.219 -6.120 1.00 98.06 80 PHE A CA 1
ATOM 642 C C . PHE A 1 80 ? -1.969 -7.051 -5.200 1.00 98.06 80 PHE A C 1
ATOM 644 O O . PHE A 1 80 ? -1.478 -7.261 -4.098 1.00 98.06 80 PHE A O 1
ATOM 651 N N . HIS A 1 81 ? -2.194 -5.798 -5.610 1.00 98.62 81 HIS A N 1
ATOM 652 C CA . HIS A 1 81 ? -1.888 -4.619 -4.790 1.00 98.62 81 HIS A CA 1
ATOM 653 C C . HIS A 1 81 ? -2.744 -4.529 -3.515 1.00 98.62 81 HIS A C 1
ATOM 655 O O . HIS A 1 81 ? -2.330 -3.887 -2.554 1.00 98.62 81 HIS A O 1
ATOM 661 N N . HIS A 1 82 ? -3.894 -5.207 -3.458 1.00 98.62 82 HIS A N 1
ATOM 662 C CA . HIS A 1 82 ? -4.663 -5.356 -2.219 1.00 98.62 82 HIS A CA 1
ATOM 663 C C . HIS A 1 82 ? -3.869 -6.061 -1.104 1.00 98.62 82 HIS A C 1
ATOM 665 O O . HIS A 1 82 ? -4.202 -5.912 0.069 1.00 98.62 82 HIS A O 1
ATOM 671 N N . GLU A 1 83 ? -2.834 -6.835 -1.448 1.00 98.69 83 GLU A N 1
ATOM 672 C CA . GLU A 1 83 ? -1.899 -7.406 -0.478 1.00 98.69 83 GLU A CA 1
ATOM 673 C C . GLU A 1 83 ? -1.018 -6.335 0.150 1.00 98.69 83 GLU A C 1
ATOM 675 O O . GLU A 1 83 ? -0.917 -6.282 1.367 1.00 98.69 83 GLU A O 1
ATOM 680 N N . LEU A 1 84 ? -0.458 -5.426 -0.654 1.00 98.75 84 LEU A N 1
ATOM 681 C CA . LEU A 1 84 ? 0.328 -4.308 -0.136 1.00 98.75 84 LEU A CA 1
ATOM 682 C C . LEU A 1 84 ? -0.493 -3.473 0.853 1.00 98.75 84 LEU A C 1
ATOM 684 O O . LEU A 1 84 ? 0.013 -3.096 1.901 1.00 98.75 84 LEU A O 1
ATOM 688 N N . VAL A 1 85 ? -1.756 -3.190 0.520 1.00 98.69 85 VAL A N 1
ATOM 689 C CA . VAL A 1 85 ? -2.658 -2.419 1.389 1.00 98.69 85 VAL A CA 1
ATOM 690 C C . VAL A 1 85 ? -2.946 -3.176 2.687 1.00 98.69 85 VAL A C 1
ATOM 692 O O . VAL A 1 85 ? -2.866 -2.582 3.757 1.00 98.69 85 VAL A O 1
ATOM 695 N N . TYR A 1 86 ? -3.233 -4.479 2.604 1.00 98.69 86 TYR A N 1
ATOM 696 C CA . TYR A 1 86 ? -3.433 -5.334 3.777 1.00 98.69 86 TYR A CA 1
ATOM 697 C C . TYR A 1 86 ? -2.194 -5.332 4.693 1.00 98.69 86 TYR A C 1
ATOM 699 O O . TYR A 1 86 ? -2.291 -4.959 5.860 1.00 98.69 86 TYR A O 1
ATOM 707 N N . GLU A 1 87 ? -1.017 -5.641 4.143 1.00 98.50 87 GLU A N 1
ATOM 708 C CA . GLU A 1 87 ? 0.253 -5.679 4.879 1.00 98.50 87 GLU A CA 1
ATOM 709 C C . GLU A 1 87 ? 0.612 -4.311 5.476 1.00 98.50 87 GLU A C 1
ATOM 711 O O . GLU A 1 87 ? 1.101 -4.230 6.599 1.00 98.50 87 GLU A O 1
ATOM 716 N N . ALA A 1 88 ? 0.331 -3.215 4.766 1.00 98.19 88 ALA A N 1
ATOM 717 C CA . ALA A 1 88 ? 0.562 -1.856 5.250 1.00 98.19 88 ALA A CA 1
ATOM 718 C C . ALA A 1 88 ? -0.258 -1.540 6.508 1.00 98.19 88 ALA A C 1
ATOM 720 O O . ALA A 1 88 ? 0.274 -0.985 7.470 1.00 98.19 88 ALA A O 1
ATOM 721 N N . VAL A 1 89 ? -1.544 -1.898 6.512 1.00 97.62 89 VAL A N 1
ATOM 722 C CA . VAL A 1 89 ? -2.433 -1.663 7.656 1.00 97.62 89 VAL A CA 1
ATOM 723 C C . VAL A 1 89 ? -2.039 -2.555 8.835 1.00 97.62 89 VAL A C 1
ATOM 725 O O . VAL A 1 89 ? -1.881 -2.050 9.946 1.00 97.62 89 VAL A O 1
ATOM 728 N N . VAL A 1 90 ? -1.802 -3.851 8.600 1.00 96.81 90 VAL A N 1
ATOM 729 C CA . VAL A 1 90 ? -1.376 -4.794 9.651 1.00 96.81 90 VAL A CA 1
ATOM 730 C C . VAL A 1 90 ? -0.046 -4.362 10.271 1.00 96.81 90 VAL A C 1
ATOM 732 O O . VAL A 1 90 ? 0.068 -4.286 11.493 1.00 96.81 90 VAL A O 1
ATOM 735 N N . MET A 1 91 ? 0.930 -3.965 9.452 1.00 96.25 91 MET A N 1
ATOM 736 C CA . MET A 1 91 ? 2.233 -3.494 9.929 1.00 96.25 91 MET A CA 1
ATOM 737 C C . MET A 1 91 ? 2.118 -2.270 10.843 1.00 96.25 91 MET A C 1
ATOM 739 O O . MET A 1 91 ? 2.856 -2.155 11.821 1.00 96.25 91 MET A O 1
ATOM 743 N N . VAL A 1 92 ? 1.188 -1.356 10.554 1.00 95.12 92 VAL A N 1
ATOM 744 C CA . VAL A 1 92 ? 0.917 -0.204 11.422 1.00 95.12 92 VAL A CA 1
ATOM 745 C C . VAL A 1 92 ? 0.231 -0.632 12.719 1.00 95.12 92 VAL A C 1
ATOM 747 O O . VAL A 1 92 ? 0.573 -0.103 13.776 1.00 95.12 92 VAL A O 1
ATOM 750 N N . MET A 1 93 ? -0.691 -1.597 12.672 1.00 93.44 93 MET A N 1
ATOM 751 C CA . MET A 1 93 ? -1.357 -2.130 13.868 1.00 93.44 93 MET A CA 1
ATOM 752 C C . MET A 1 93 ? -0.378 -2.806 14.833 1.00 93.44 93 MET A C 1
ATOM 754 O O . MET A 1 93 ? -0.536 -2.680 16.045 1.00 93.44 93 MET A O 1
ATOM 758 N N . GLU A 1 94 ? 0.649 -3.473 14.310 1.00 90.69 94 GLU A N 1
ATOM 759 C CA . GLU A 1 94 ? 1.728 -4.083 15.099 1.00 90.69 94 GLU A CA 1
ATOM 760 C C . GLU A 1 94 ? 2.771 -3.065 15.593 1.00 90.69 94 GLU A C 1
ATOM 762 O O . GLU A 1 94 ? 3.577 -3.365 16.477 1.00 90.69 94 GLU A O 1
ATOM 767 N N . SER A 1 95 ? 2.787 -1.860 15.019 1.00 87.69 95 SER A N 1
ATOM 768 C CA . SER A 1 95 ? 3.769 -0.831 15.349 1.00 87.69 95 SER A CA 1
ATOM 769 C C . SER A 1 95 ? 3.381 -0.012 16.584 1.00 87.69 95 SER A C 1
ATOM 771 O O . SER A 1 95 ? 2.212 0.257 16.864 1.00 87.69 95 SER A O 1
ATOM 773 N N . SER A 1 96 ? 4.397 0.451 17.312 1.00 74.12 96 SER A N 1
ATOM 774 C CA . SER A 1 96 ? 4.221 1.349 18.453 1.00 74.12 96 SER A CA 1
ATOM 775 C C . SER A 1 96 ? 4.342 2.808 18.005 1.00 74.12 96 SER A C 1
ATOM 777 O O . SER A 1 96 ? 5.451 3.315 17.855 1.00 74.12 96 SER A O 1
ATOM 779 N N . GLY A 1 97 ? 3.212 3.500 17.841 1.00 79.12 97 GLY A N 1
ATOM 780 C CA . GLY A 1 97 ? 3.161 4.966 17.761 1.00 79.12 97 GLY A CA 1
ATOM 781 C C . GLY A 1 97 ? 2.556 5.552 16.482 1.00 79.12 97 GLY A C 1
ATOM 782 O O . GLY A 1 97 ? 2.481 4.914 15.436 1.00 79.12 97 GLY A O 1
ATOM 783 N N . ASP A 1 98 ? 2.144 6.818 16.574 1.00 89.00 98 ASP A N 1
ATOM 784 C CA . ASP A 1 98 ? 1.358 7.494 15.532 1.00 89.00 98 ASP A CA 1
ATOM 785 C C . ASP A 1 98 ? 2.173 7.865 14.281 1.00 89.00 98 ASP A C 1
ATOM 787 O O . ASP A 1 98 ? 1.610 8.065 13.204 1.00 89.00 98 ASP A O 1
ATOM 791 N N . THR A 1 99 ? 3.506 7.909 14.380 1.00 93.94 99 THR A N 1
ATOM 792 C CA . THR A 1 99 ? 4.383 8.208 13.237 1.00 93.94 99 THR A CA 1
ATOM 793 C C . THR A 1 99 ? 4.222 7.181 12.118 1.00 93.94 99 THR A C 1
ATOM 795 O O . THR A 1 99 ? 4.122 7.561 10.953 1.00 93.94 99 THR A O 1
ATOM 798 N N . ALA A 1 100 ? 4.155 5.890 12.458 1.00 95.12 100 ALA A N 1
ATOM 799 C CA . ALA A 1 100 ? 3.993 4.825 11.472 1.00 95.12 100 ALA A CA 1
ATOM 800 C C . ALA A 1 100 ? 2.635 4.921 10.762 1.00 95.12 100 ALA A C 1
ATOM 802 O O . ALA A 1 100 ? 2.580 4.792 9.540 1.00 95.12 100 ALA A O 1
ATOM 803 N N . VAL A 1 101 ? 1.567 5.241 11.507 1.00 96.06 101 VAL A N 1
ATOM 804 C CA . VAL A 1 101 ? 0.230 5.507 10.950 1.00 96.06 101 VAL A CA 1
ATOM 805 C C . VAL A 1 101 ? 0.310 6.638 9.925 1.00 96.06 101 VAL A C 1
ATOM 807 O O . VAL A 1 101 ? -0.048 6.445 8.765 1.00 96.06 101 VAL A O 1
ATOM 810 N N . ALA A 1 102 ? 0.839 7.800 10.318 1.00 96.38 102 ALA A N 1
ATOM 811 C CA . ALA A 1 102 ? 0.911 8.971 9.447 1.00 96.38 102 ALA A CA 1
ATOM 812 C C . ALA A 1 102 ? 1.757 8.719 8.186 1.00 96.38 102 ALA A C 1
ATOM 814 O O . ALA A 1 102 ? 1.363 9.107 7.084 1.00 96.38 102 ALA A O 1
ATOM 815 N N . MET A 1 103 ? 2.899 8.036 8.325 1.00 97.50 103 MET A N 1
ATOM 816 C CA . MET A 1 103 ? 3.735 7.650 7.185 1.00 97.50 103 MET A CA 1
ATOM 817 C C . MET A 1 103 ? 2.988 6.705 6.244 1.00 97.50 103 MET A C 1
ATOM 819 O O . MET A 1 103 ? 2.963 6.935 5.037 1.00 97.50 103 MET A O 1
ATOM 823 N N . MET A 1 104 ? 2.334 5.671 6.771 1.00 97.56 104 MET A N 1
ATOM 824 C CA . MET A 1 104 ? 1.645 4.698 5.929 1.00 97.56 104 MET A CA 1
ATOM 825 C C . MET A 1 104 ? 0.448 5.312 5.200 1.00 97.56 104 MET A C 1
ATOM 827 O O . MET A 1 104 ? 0.265 5.067 4.008 1.00 97.56 104 MET A O 1
ATOM 831 N N . VAL A 1 105 ? -0.320 6.183 5.864 1.00 98.12 105 VAL A N 1
ATOM 832 C CA . VAL A 1 105 ? -1.398 6.937 5.206 1.00 98.12 105 VAL A CA 1
ATOM 833 C C . VAL A 1 105 ? -0.840 7.840 4.106 1.00 98.12 105 VAL A C 1
ATOM 835 O O . VAL A 1 105 ? -1.399 7.872 3.009 1.00 98.12 105 VAL A O 1
ATOM 838 N N . LYS A 1 106 ? 0.295 8.515 4.339 1.00 98.25 106 LYS A N 1
ATOM 839 C CA . LYS A 1 106 ? 0.976 9.315 3.308 1.00 98.25 106 LYS A CA 1
ATOM 840 C C . LYS A 1 106 ? 1.358 8.465 2.092 1.00 98.25 106 LYS A C 1
ATOM 842 O O . LYS A 1 106 ? 1.126 8.903 0.966 1.00 98.25 106 LYS A O 1
ATOM 847 N N . LEU A 1 107 ? 1.914 7.268 2.295 1.00 98.56 107 LEU A N 1
ATOM 848 C CA . LEU A 1 107 ? 2.238 6.355 1.195 1.00 98.56 107 LEU A CA 1
ATOM 849 C C . LEU A 1 107 ? 0.978 5.947 0.426 1.00 98.56 107 LEU A C 1
ATOM 851 O O . LEU A 1 107 ? 0.918 6.151 -0.784 1.00 98.56 107 LEU A O 1
ATOM 855 N N . LEU A 1 108 ? -0.045 5.431 1.115 1.00 98.50 108 LEU A N 1
ATOM 856 C CA . LEU A 1 108 ?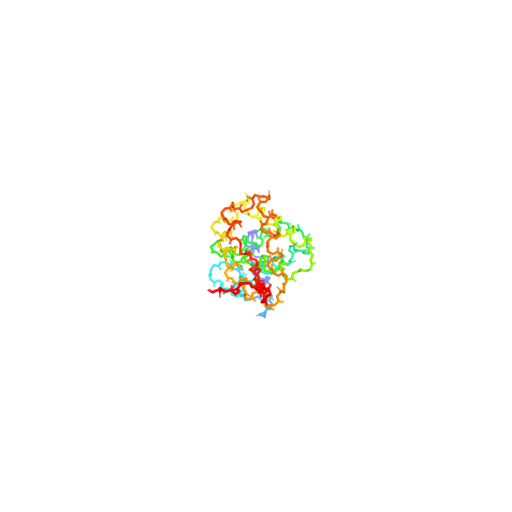 -1.297 4.993 0.487 1.00 98.50 108 LEU A CA 1
ATOM 857 C C . LEU A 1 108 ? -1.984 6.130 -0.283 1.00 98.50 108 LEU A C 1
ATOM 859 O O . LEU A 1 108 ? -2.502 5.900 -1.377 1.00 98.50 108 LEU A O 1
ATOM 863 N N . LYS A 1 109 ? -1.930 7.362 0.238 1.00 98.31 109 LYS A N 1
ATOM 864 C CA . LYS A 1 109 ? -2.421 8.561 -0.450 1.00 98.31 109 LYS A CA 1
ATOM 865 C C . LYS A 1 109 ? -1.711 8.780 -1.780 1.00 98.31 109 LYS A C 1
ATOM 867 O O . LYS A 1 109 ? -2.382 8.978 -2.790 1.00 98.31 109 LYS A O 1
ATOM 872 N N . VAL A 1 110 ? -0.378 8.740 -1.797 1.00 98.12 110 VAL A N 1
ATOM 873 C CA . VAL A 1 110 ? 0.385 8.927 -3.040 1.00 98.12 110 VAL A CA 1
ATOM 874 C C . VAL A 1 110 ? 0.080 7.805 -4.027 1.00 98.12 110 VAL A C 1
ATOM 876 O O . VAL A 1 110 ? -0.242 8.091 -5.175 1.00 98.12 110 VAL A O 1
ATOM 879 N N . LEU A 1 111 ? 0.075 6.548 -3.573 1.00 98.25 111 LEU A N 1
ATOM 880 C CA . LEU A 1 111 ? -0.226 5.391 -4.422 1.00 98.25 111 LEU A CA 1
ATOM 881 C C . LEU A 1 111 ? -1.622 5.456 -5.058 1.00 98.25 111 LEU A C 1
ATOM 883 O O . LEU A 1 111 ? -1.801 5.030 -6.202 1.00 98.25 111 LEU A O 1
ATOM 887 N N . TRP A 1 112 ? -2.603 5.992 -4.331 1.00 97.31 112 TRP A N 1
ATOM 888 C CA . TRP A 1 112 ? -3.941 6.267 -4.847 1.00 97.31 112 TRP A CA 1
ATOM 889 C C . TRP A 1 112 ? -3.936 7.411 -5.869 1.00 97.31 112 TRP A C 1
ATOM 891 O O . TRP A 1 112 ? -4.441 7.254 -6.979 1.00 97.31 112 TRP A O 1
ATOM 901 N N . GLN A 1 113 ? -3.326 8.550 -5.530 1.00 97.25 113 GLN A N 1
ATOM 902 C CA . GLN A 1 113 ? -3.300 9.740 -6.386 1.00 97.25 113 GLN A CA 1
ATOM 903 C C . GLN A 1 113 ? -2.557 9.514 -7.708 1.00 97.25 113 GLN A C 1
ATOM 905 O O . GLN A 1 113 ? -2.953 10.072 -8.731 1.00 97.25 113 GLN A O 1
ATOM 910 N N . THR A 1 114 ? -1.512 8.683 -7.714 1.00 96.88 114 THR A N 1
ATOM 911 C CA . THR A 1 114 ? -0.794 8.306 -8.942 1.00 96.88 114 THR A CA 1
ATOM 912 C C . THR A 1 114 ? -1.501 7.209 -9.740 1.00 96.88 114 THR A C 1
ATOM 914 O O . THR A 1 114 ? -1.044 6.846 -10.826 1.00 96.88 114 THR A O 1
ATOM 917 N N . GLY A 1 115 ? -2.614 6.673 -9.225 1.00 96.38 115 GLY A N 1
ATOM 918 C CA . GLY A 1 115 ? -3.370 5.578 -9.830 1.00 96.38 115 GLY A CA 1
ATOM 919 C C . GLY A 1 115 ? -2.637 4.234 -9.807 1.00 96.38 115 GLY A C 1
ATOM 920 O O . GLY A 1 115 ? -3.063 3.298 -10.483 1.00 96.38 115 GLY A O 1
ATOM 921 N N . LEU A 1 116 ? -1.531 4.126 -9.063 1.00 97.75 116 LEU A N 1
ATOM 922 C CA . LEU A 1 116 ? -0.744 2.899 -8.967 1.00 97.75 116 LEU A CA 1
ATOM 923 C C . LEU A 1 116 ? -1.482 1.821 -8.159 1.00 97.75 116 LEU A C 1
ATOM 925 O O . LEU A 1 116 ? -1.436 0.639 -8.506 1.00 97.75 116 LEU A O 1
ATOM 929 N N . VAL A 1 117 ? -2.206 2.224 -7.115 1.00 98.44 117 VAL A N 1
ATOM 930 C CA . VAL A 1 117 ? -3.179 1.376 -6.419 1.00 98.44 117 VAL A CA 1
ATOM 931 C C . VAL A 1 117 ? -4.572 1.852 -6.803 1.00 98.44 117 VAL A C 1
ATOM 933 O O . VAL A 1 117 ? -4.947 2.994 -6.553 1.00 98.44 117 VAL A O 1
ATOM 936 N N . THR A 1 118 ? -5.341 0.975 -7.444 1.00 98.06 118 THR A N 1
ATOM 937 C CA . THR A 1 118 ? -6.705 1.295 -7.876 1.00 98.06 118 THR A CA 1
ATOM 938 C C . THR A 1 118 ? -7.673 1.298 -6.695 1.00 98.06 118 THR A C 1
ATOM 940 O O . THR A 1 118 ? -7.404 0.698 -5.653 1.00 98.06 118 THR A O 1
ATOM 943 N N . LEU A 1 119 ? -8.842 1.916 -6.880 1.00 96.81 119 LEU A N 1
ATOM 944 C CA . LEU A 1 119 ? -9.892 1.956 -5.859 1.00 96.81 119 LEU A CA 1
ATOM 945 C C . LEU A 1 119 ? -10.333 0.548 -5.428 1.00 96.81 119 LEU A C 1
ATOM 947 O O . LEU A 1 119 ? -10.524 0.304 -4.241 1.00 96.81 119 LEU A O 1
ATOM 951 N N . ASP A 1 120 ? -10.453 -0.383 -6.381 1.00 97.81 120 ASP A N 1
ATOM 952 C CA . ASP A 1 120 ? -10.770 -1.789 -6.101 1.00 97.81 120 ASP A CA 1
ATOM 953 C C . ASP A 1 120 ? -9.720 -2.424 -5.183 1.00 97.81 120 ASP A C 1
ATOM 955 O O . ASP A 1 120 ? -10.056 -3.021 -4.165 1.00 97.81 120 ASP A O 1
ATOM 959 N N . GLN A 1 121 ? -8.438 -2.248 -5.508 1.00 98.50 121 GLN A N 1
ATOM 960 C CA . GLN A 1 121 ? -7.345 -2.827 -4.730 1.00 98.50 121 GLN A CA 1
ATOM 961 C C . GLN A 1 121 ? -7.243 -2.203 -3.334 1.00 98.50 121 GLN A C 1
ATOM 963 O O . GLN A 1 121 ? -7.029 -2.930 -2.364 1.00 98.50 121 GLN A O 1
ATOM 968 N N . MET A 1 122 ? -7.463 -0.889 -3.222 1.00 98.44 122 MET A N 1
ATOM 969 C CA . MET A 1 122 ? -7.523 -0.186 -1.938 1.00 98.44 122 MET A CA 1
ATOM 970 C C . MET A 1 122 ? -8.660 -0.730 -1.066 1.00 98.44 122 MET A C 1
ATOM 972 O O . MET A 1 122 ? -8.421 -1.182 0.052 1.00 98.44 122 MET A O 1
ATOM 976 N N . ASN A 1 123 ? -9.885 -0.770 -1.601 1.00 97.88 123 ASN A N 1
ATOM 977 C CA . ASN A 1 123 ? -11.057 -1.264 -0.878 1.00 97.88 123 ASN A CA 1
ATOM 978 C C . ASN A 1 123 ? -10.885 -2.726 -0.447 1.00 97.88 123 ASN A C 1
ATOM 980 O O . ASN A 1 123 ? -11.161 -3.063 0.701 1.00 97.88 123 ASN A O 1
ATOM 984 N N . ARG A 1 124 ? -10.395 -3.594 -1.344 1.00 98.44 124 ARG A N 1
ATOM 985 C CA . ARG A 1 124 ? -10.163 -5.015 -1.041 1.00 98.44 124 ARG A CA 1
ATOM 986 C C . ARG A 1 124 ? -9.112 -5.212 0.049 1.00 98.44 124 ARG A C 1
ATOM 988 O O . ARG A 1 124 ? -9.265 -6.122 0.855 1.00 98.44 124 ARG A O 1
ATOM 995 N N . GLY A 1 125 ? -8.071 -4.382 0.089 1.00 98.56 125 GLY A N 1
ATOM 996 C CA . GLY A 1 125 ? -7.055 -4.439 1.139 1.00 98.56 125 GLY A CA 1
ATOM 997 C C . GLY A 1 125 ? -7.626 -4.135 2.522 1.00 98.56 125 GLY A C 1
ATOM 998 O O . GLY A 1 125 ? -7.479 -4.946 3.430 1.00 98.56 125 GLY A O 1
ATOM 999 N N . PHE A 1 126 ? -8.346 -3.017 2.662 1.00 98.44 126 PHE A N 1
ATOM 1000 C CA . PHE A 1 126 ? -9.007 -2.655 3.923 1.00 98.44 126 PHE A CA 1
ATOM 1001 C C . PHE A 1 126 ? -10.082 -3.664 4.337 1.00 98.44 126 PHE A C 1
ATOM 1003 O O . PHE A 1 126 ? -10.126 -4.051 5.500 1.00 98.44 126 PHE A O 1
ATOM 1010 N N . GLN A 1 127 ? -10.913 -4.136 3.400 1.00 98.12 127 GLN A N 1
ATOM 1011 C CA . GLN A 1 127 ? -11.969 -5.102 3.717 1.00 98.12 127 GLN A CA 1
ATOM 1012 C C . GLN A 1 127 ? -11.399 -6.402 4.292 1.00 98.12 127 GLN A C 1
ATOM 1014 O O . GLN A 1 127 ? -11.935 -6.919 5.263 1.00 98.12 127 GLN A O 1
ATOM 1019 N N . ARG A 1 128 ? -10.273 -6.891 3.757 1.00 98.38 128 ARG A N 1
ATOM 1020 C CA . ARG A 1 128 ? -9.591 -8.066 4.317 1.00 98.38 128 ARG A CA 1
ATOM 1021 C C . ARG A 1 128 ? -9.166 -7.850 5.766 1.00 98.38 128 ARG A C 1
ATOM 1023 O O . ARG A 1 128 ? -9.373 -8.728 6.591 1.00 98.38 128 ARG A O 1
ATOM 1030 N N . VAL A 1 129 ? -8.626 -6.672 6.086 1.00 98.06 129 VAL A N 1
ATOM 1031 C CA . VAL A 1 129 ? -8.283 -6.333 7.475 1.00 98.06 129 VAL A CA 1
ATOM 1032 C C . VAL A 1 129 ? -9.531 -6.306 8.352 1.00 98.06 129 VAL A C 1
ATOM 1034 O O . VAL A 1 129 ? -9.483 -6.777 9.481 1.00 98.06 129 VAL A O 1
ATOM 1037 N N . TYR A 1 130 ? -10.651 -5.777 7.855 1.00 97.69 130 TYR A N 1
ATOM 1038 C CA . TYR A 1 130 ? -11.908 -5.747 8.606 1.00 97.69 130 TYR A CA 1
ATOM 1039 C C . TYR A 1 130 ? -12.423 -7.156 8.912 1.00 97.69 130 TYR A C 1
ATOM 1041 O O . TYR A 1 130 ? -12.849 -7.412 10.038 1.00 97.69 130 TYR A O 1
ATOM 1049 N N . ASP A 1 131 ? -12.349 -8.057 7.932 1.00 97.19 131 ASP A N 1
ATOM 1050 C CA . ASP A 1 131 ? -12.795 -9.444 8.060 1.00 97.19 131 ASP A CA 1
ATOM 1051 C C . ASP A 1 131 ? -11.914 -10.234 9.052 1.00 97.19 131 ASP A C 1
ATOM 1053 O O . ASP A 1 131 ? -12.427 -11.037 9.830 1.00 97.19 131 ASP A O 1
ATOM 1057 N N . GLU A 1 132 ? -10.605 -9.963 9.078 1.00 96.56 132 GLU A N 1
ATOM 1058 C CA . GLU A 1 132 ? -9.617 -10.644 9.934 1.00 96.56 132 GLU A CA 1
ATOM 1059 C C . GLU A 1 132 ? -9.346 -9.914 11.268 1.00 96.56 132 GLU A C 1
ATOM 1061 O O . GLU A 1 132 ? -8.601 -10.405 12.119 1.00 96.56 132 GLU A O 1
ATOM 1066 N N . LEU A 1 133 ? -9.978 -8.758 11.513 1.00 95.31 133 LEU A N 1
ATOM 1067 C CA . LEU A 1 133 ? -9.719 -7.911 12.688 1.00 95.31 133 LEU A CA 1
ATOM 1068 C C . LEU A 1 133 ? -9.922 -8.648 14.018 1.00 95.31 133 LEU A C 1
ATOM 1070 O O . LEU A 1 133 ? -9.237 -8.355 15.003 1.00 95.31 133 LEU A O 1
ATOM 1074 N N . GLY A 1 134 ? -10.878 -9.579 14.059 1.00 93.19 134 GLY A N 1
ATOM 1075 C CA . GLY A 1 134 ? -11.146 -10.408 15.231 1.00 93.19 134 GLY A CA 1
ATOM 1076 C C . GLY A 1 134 ? -9.934 -11.247 15.632 1.00 93.19 134 GLY A C 1
ATOM 1077 O O . GLY A 1 134 ? -9.566 -11.242 16.807 1.00 93.19 134 GLY A O 1
ATOM 1078 N N . ASP A 1 135 ? -9.290 -11.882 14.653 1.00 94.88 135 ASP A N 1
ATOM 1079 C CA . ASP A 1 135 ? -8.108 -12.721 14.853 1.00 94.88 135 ASP A CA 1
ATOM 1080 C C . ASP A 1 135 ? -6.872 -11.861 15.132 1.00 94.88 135 ASP A C 1
ATOM 1082 O O . ASP A 1 135 ? -6.172 -12.102 16.113 1.00 94.88 135 ASP A O 1
ATOM 1086 N N . ILE A 1 136 ? -6.672 -10.772 14.378 1.00 94.00 136 ILE A N 1
ATOM 1087 C CA . ILE A 1 136 ? -5.572 -9.814 14.610 1.00 94.00 136 ILE A CA 1
ATOM 1088 C C . ILE A 1 136 ? -5.620 -9.250 16.042 1.00 94.00 136 ILE A C 1
ATOM 1090 O O . ILE A 1 136 ? -4.592 -9.018 16.678 1.00 94.00 136 ILE A O 1
ATOM 1094 N N . SER A 1 137 ? -6.822 -9.049 16.592 1.00 93.75 137 SER A N 1
ATOM 1095 C CA . SER A 1 137 ? -6.999 -8.528 17.953 1.00 93.75 137 SER A CA 1
ATOM 1096 C C . SER A 1 137 ? -6.594 -9.509 19.059 1.00 93.75 137 SER A C 1
ATOM 1098 O O . SER A 1 137 ? -6.467 -9.082 20.211 1.00 93.75 137 SER A O 1
ATOM 1100 N N . LEU A 1 138 ? -6.415 -10.799 18.746 1.00 94.00 138 LEU A N 1
ATOM 1101 C CA . LEU A 1 138 ? -5.884 -11.786 19.691 1.00 94.00 138 LEU A CA 1
ATOM 1102 C C . LEU A 1 138 ? -4.400 -11.532 19.968 1.00 94.00 138 LEU A C 1
ATOM 1104 O O . LEU A 1 138 ? -3.973 -11.633 21.119 1.00 94.00 138 LEU A O 1
ATOM 1108 N N . ASP A 1 139 ? -3.653 -11.136 18.937 1.00 93.75 139 ASP A N 1
ATOM 1109 C CA . ASP A 1 139 ? -2.224 -10.832 19.031 1.00 93.75 139 ASP A CA 1
ATOM 1110 C C . ASP A 1 139 ? -1.972 -9.360 19.399 1.00 93.75 139 ASP A C 1
ATOM 1112 O O . ASP A 1 139 ? -1.043 -9.046 20.146 1.00 93.75 139 ASP A O 1
ATOM 1116 N N . VAL A 1 140 ? -2.837 -8.447 18.936 1.00 92.31 140 VAL A N 1
ATOM 1117 C CA . VAL A 1 140 ? -2.721 -6.997 19.153 1.00 92.31 140 VAL A CA 1
ATOM 1118 C C . VAL A 1 140 ? -3.956 -6.462 19.902 1.00 92.31 140 VAL A C 1
ATOM 1120 O O . VAL A 1 140 ? -4.947 -6.068 19.284 1.00 92.31 140 VAL A O 1
ATOM 1123 N N . PRO A 1 141 ? -3.918 -6.327 21.245 1.00 90.06 141 PRO A N 1
ATOM 1124 C CA . PRO A 1 141 ? -5.088 -5.923 22.041 1.00 90.06 141 PRO A CA 1
ATOM 1125 C C . PRO A 1 141 ? -5.680 -4.546 21.693 1.00 90.06 141 PRO A C 1
ATOM 1127 O O . PRO A 1 141 ? -6.845 -4.267 21.994 1.00 90.06 141 PRO A O 1
ATOM 1130 N N . LEU A 1 142 ? -4.876 -3.662 21.090 1.00 90.75 142 LEU A N 1
ATOM 1131 C CA . LEU A 1 142 ? -5.268 -2.311 20.673 1.00 90.75 142 LEU A CA 1
ATOM 1132 C C . LEU A 1 142 ? -5.628 -2.210 19.180 1.00 90.75 142 LEU A C 1
ATOM 1134 O O . LEU A 1 142 ? -5.916 -1.106 18.717 1.00 90.75 142 LEU A O 1
ATOM 1138 N N . ALA A 1 143 ? -5.669 -3.336 18.458 1.00 93.25 143 ALA A N 1
ATOM 1139 C CA . ALA A 1 143 ? -5.923 -3.428 17.019 1.00 93.25 143 ALA A CA 1
ATOM 1140 C C . ALA A 1 143 ? -7.096 -2.555 16.558 1.00 93.25 143 ALA A C 1
ATOM 1142 O O . ALA A 1 143 ? -6.918 -1.687 15.711 1.00 93.25 143 ALA A O 1
ATOM 1143 N N . HIS A 1 144 ? -8.270 -2.717 17.175 1.00 93.62 144 HIS A N 1
ATOM 1144 C CA . HIS A 1 144 ? -9.470 -1.951 16.824 1.00 93.62 144 HIS A CA 1
ATOM 1145 C C . HIS A 1 144 ? -9.251 -0.435 16.911 1.00 93.62 144 HIS A C 1
ATOM 1147 O O . HIS A 1 144 ? -9.645 0.299 16.014 1.00 93.62 144 HIS A O 1
ATOM 1153 N N . GLY A 1 145 ? -8.612 0.037 17.986 1.00 92.50 145 GLY A N 1
ATOM 1154 C CA . GLY A 1 145 ? -8.400 1.468 18.189 1.00 92.50 145 GLY A CA 1
ATOM 1155 C C . GLY A 1 145 ? -7.352 2.044 17.241 1.00 92.50 145 GLY A C 1
ATOM 1156 O O . GLY A 1 145 ? -7.467 3.198 16.844 1.00 92.50 145 GLY A O 1
ATOM 1157 N N . ILE A 1 146 ? -6.320 1.270 16.888 1.00 93.88 146 ILE A N 1
ATOM 1158 C CA . ILE A 1 146 ? -5.315 1.693 15.900 1.00 93.88 146 ILE A CA 1
ATOM 1159 C C . ILE A 1 146 ? -5.939 1.731 14.503 1.00 93.88 146 ILE A C 1
ATOM 1161 O O . ILE A 1 146 ? -5.762 2.718 13.791 1.00 93.88 146 ILE A O 1
ATOM 1165 N N . LEU A 1 147 ? -6.712 0.701 14.143 1.00 95.31 147 LEU A N 1
ATOM 1166 C CA . LEU A 1 147 ? -7.412 0.628 12.866 1.00 95.31 147 LEU A CA 1
ATOM 1167 C C . LEU A 1 147 ? -8.387 1.797 12.693 1.00 95.31 147 LEU A C 1
ATOM 1169 O O . LEU A 1 147 ? -8.333 2.466 11.670 1.00 95.31 147 LEU A O 1
ATOM 1173 N N . GLU A 1 148 ? -9.225 2.079 13.695 1.00 94.44 148 GLU A N 1
ATOM 1174 C CA . GLU A 1 148 ? -10.181 3.195 13.660 1.00 94.44 148 GLU A CA 1
ATOM 1175 C C . GLU A 1 148 ? -9.468 4.532 13.402 1.00 94.44 148 GLU A C 1
ATOM 1177 O O . GLU A 1 148 ? -9.836 5.260 12.481 1.00 94.44 148 GLU A O 1
ATOM 1182 N N . ARG A 1 149 ? -8.367 4.804 14.121 1.00 93.62 149 ARG A N 1
ATOM 1183 C CA . ARG A 1 149 ? -7.549 6.009 13.896 1.00 93.62 149 ARG A CA 1
ATOM 1184 C C . ARG A 1 149 ? -6.960 6.070 12.489 1.00 93.62 149 ARG A C 1
ATOM 1186 O O . ARG A 1 149 ? -6.965 7.131 11.871 1.00 93.62 149 ARG A O 1
ATOM 1193 N N . MET A 1 150 ? -6.433 4.955 11.985 1.00 95.75 150 MET A N 1
ATOM 1194 C CA . MET A 1 150 ? -5.856 4.903 10.641 1.00 95.75 150 MET A CA 1
ATOM 1195 C C . MET A 1 150 ? -6.923 5.126 9.563 1.00 95.75 150 MET A C 1
ATOM 1197 O O . MET A 1 150 ? -6.685 5.878 8.622 1.00 95.75 150 MET A O 1
ATOM 1201 N N . VAL A 1 151 ? -8.098 4.508 9.706 1.00 96.94 151 VAL A N 1
ATOM 1202 C CA . VAL A 1 151 ? -9.234 4.651 8.784 1.00 96.94 151 VAL A CA 1
ATOM 1203 C C . VAL A 1 151 ? -9.752 6.088 8.773 1.00 96.94 151 VAL A C 1
ATOM 1205 O O . VAL A 1 151 ? -9.985 6.634 7.694 1.00 96.94 151 VAL A O 1
ATOM 1208 N N . ASP A 1 152 ? -9.886 6.722 9.939 1.00 96.00 152 ASP A N 1
ATOM 1209 C CA . ASP A 1 152 ? -10.283 8.128 10.031 1.00 96.00 152 ASP A CA 1
ATOM 1210 C C . ASP A 1 152 ? -9.268 9.041 9.338 1.00 96.00 152 ASP A C 1
ATOM 1212 O O . ASP A 1 152 ? -9.659 9.848 8.494 1.00 96.00 152 ASP A O 1
ATOM 1216 N N . LEU A 1 153 ? -7.969 8.847 9.584 1.00 96.69 153 LEU A N 1
ATOM 1217 C CA . LEU A 1 153 ? -6.928 9.630 8.917 1.00 96.69 153 LEU A CA 1
ATOM 1218 C C . LEU A 1 153 ? -6.914 9.391 7.397 1.00 96.69 153 LEU A C 1
ATOM 1220 O O . LEU A 1 153 ? -6.795 10.331 6.616 1.00 96.69 153 LEU A O 1
ATOM 1224 N N . CYS A 1 154 ? -7.090 8.146 6.945 1.00 97.62 154 CYS A N 1
ATOM 1225 C CA . CYS A 1 154 ? -7.245 7.834 5.523 1.00 97.62 154 CYS A CA 1
ATOM 1226 C C . CYS A 1 154 ? -8.458 8.538 4.903 1.00 97.62 154 CYS A C 1
ATOM 1228 O O . CYS A 1 154 ? -8.396 8.958 3.746 1.00 97.62 154 CYS A O 1
ATOM 1230 N N . PHE A 1 155 ? -9.565 8.647 5.637 1.00 97.75 155 PHE A N 1
ATOM 1231 C CA . PHE A 1 155 ? -10.764 9.331 5.168 1.00 97.75 155 PHE A CA 1
ATOM 1232 C C . PHE A 1 155 ? -10.557 10.850 5.093 1.00 97.75 155 PHE A C 1
ATOM 1234 O O . PHE A 1 155 ? -10.904 11.457 4.080 1.00 97.75 155 PHE A O 1
ATOM 1241 N N . GLU A 1 156 ? -9.942 11.452 6.113 1.00 97.25 156 GLU A N 1
ATOM 1242 C CA . GLU A 1 156 ? -9.584 12.878 6.146 1.00 97.25 156 GLU A CA 1
ATOM 1243 C C . GLU A 1 156 ? -8.639 13.263 5.000 1.00 97.25 156 GLU A C 1
ATOM 1245 O O . GLU A 1 156 ? -8.829 14.284 4.339 1.00 97.25 156 GLU A O 1
ATOM 1250 N N . GLU A 1 157 ? -7.665 12.402 4.701 1.00 96.06 157 GLU A N 1
ATOM 1251 C CA . GLU A 1 157 ? -6.692 12.594 3.624 1.00 96.06 157 GLU A CA 1
ATOM 1252 C C . GLU A 1 157 ? -7.237 12.250 2.222 1.00 96.06 157 GLU A C 1
ATOM 1254 O O . GLU A 1 157 ? -6.525 12.398 1.221 1.00 96.06 157 GLU A O 1
ATOM 1259 N N . GLY A 1 158 ? -8.496 11.803 2.125 1.00 94.50 158 GLY A N 1
ATOM 1260 C CA . GLY A 1 158 ? -9.164 11.468 0.864 1.00 94.50 158 GLY A CA 1
ATOM 1261 C C . GLY A 1 158 ? -8.640 10.196 0.187 1.00 94.50 158 GLY A C 1
ATOM 1262 O O . GLY A 1 158 ? -8.759 10.056 -1.032 1.00 94.50 158 GLY A O 1
ATOM 1263 N N . VAL A 1 159 ? -8.038 9.286 0.957 1.00 94.94 159 VAL A N 1
ATOM 1264 C CA . VAL A 1 159 ? -7.490 8.003 0.481 1.00 94.94 159 VAL A CA 1
ATOM 1265 C C . VAL A 1 159 ? -8.592 6.967 0.276 1.00 94.94 159 VAL A C 1
ATOM 1267 O O . VAL A 1 159 ? -8.524 6.163 -0.651 1.00 94.94 159 VAL A O 1
ATOM 1270 N N . ILE A 1 160 ? -9.615 6.986 1.135 1.00 96.38 160 ILE A N 1
ATOM 1271 C CA . ILE A 1 160 ? -10.713 6.014 1.120 1.00 96.38 160 ILE A CA 1
ATOM 1272 C C . ILE A 1 160 ? -12.075 6.690 0.998 1.00 96.38 160 ILE A C 1
ATOM 1274 O O . ILE A 1 160 ? -12.259 7.866 1.312 1.00 96.38 160 ILE A O 1
ATOM 1278 N N . THR A 1 161 ? -13.063 5.920 0.547 1.00 95.38 161 THR A N 1
ATOM 1279 C CA . THR A 1 161 ? -14.440 6.405 0.423 1.00 95.38 161 THR A CA 1
ATOM 1280 C C . THR A 1 161 ? -15.139 6.468 1.779 1.00 95.38 161 THR A C 1
ATOM 1282 O O . THR A 1 161 ? -14.820 5.721 2.704 1.00 95.38 161 THR A O 1
ATOM 1285 N N . ARG A 1 162 ? -16.175 7.312 1.869 1.00 95.44 162 ARG A N 1
ATOM 1286 C CA . ARG A 1 162 ? -17.082 7.347 3.027 1.00 95.44 162 ARG A CA 1
ATOM 1287 C C . ARG A 1 162 ? -17.659 5.965 3.338 1.00 95.44 162 ARG A C 1
ATOM 1289 O O . ARG A 1 162 ? -17.693 5.577 4.497 1.00 95.44 162 ARG A O 1
ATOM 1296 N N . GLN A 1 163 ? -18.067 5.230 2.304 1.00 95.25 163 GLN A N 1
ATOM 1297 C CA . GLN A 1 163 ? -18.641 3.897 2.458 1.00 95.25 163 GLN A CA 1
ATOM 1298 C C . GLN A 1 163 ? -17.660 2.940 3.147 1.00 95.25 163 GLN A C 1
ATOM 1300 O O . GLN A 1 163 ? -18.045 2.265 4.093 1.00 95.25 163 GLN A O 1
ATOM 1305 N N . LEU A 1 164 ? -16.390 2.926 2.724 1.00 95.50 164 LEU A N 1
ATOM 1306 C CA . LEU A 1 164 ? -15.368 2.064 3.327 1.00 95.50 164 LEU A CA 1
ATOM 1307 C C . LEU A 1 164 ? -15.064 2.440 4.787 1.00 95.50 164 LEU A C 1
ATOM 1309 O O . LEU A 1 164 ? -14.797 1.568 5.615 1.00 95.50 164 LEU A O 1
ATOM 1313 N N . ARG A 1 165 ? -15.111 3.737 5.110 1.00 96.81 165 ARG A N 1
ATOM 1314 C CA . ARG A 1 165 ? -14.955 4.226 6.485 1.00 96.81 165 ARG A CA 1
ATOM 1315 C C . ARG A 1 165 ? -16.110 3.759 7.374 1.00 96.81 165 ARG A C 1
ATOM 1317 O O . ARG A 1 165 ? -15.880 3.253 8.465 1.00 96.81 165 ARG A O 1
ATOM 1324 N N . GLU A 1 166 ? -17.346 3.893 6.899 1.00 94.75 166 GLU A N 1
ATOM 1325 C CA . GLU A 1 166 ? -18.555 3.515 7.645 1.00 94.75 166 GLU A CA 1
ATOM 1326 C C . GLU A 1 166 ? -18.662 2.002 7.896 1.00 94.75 166 GLU A C 1
ATOM 1328 O O . GLU A 1 166 ? -19.301 1.586 8.859 1.00 94.75 166 GLU A O 1
ATOM 1333 N N . THR A 1 167 ? -18.010 1.175 7.073 1.00 95.44 167 THR A N 1
ATOM 1334 C CA . THR A 1 167 ? -17.937 -0.282 7.270 1.00 95.44 167 THR A CA 1
ATOM 1335 C C . THR A 1 167 ? -16.863 -0.736 8.262 1.00 95.44 167 THR A C 1
ATOM 1337 O O . THR A 1 167 ? -16.791 -1.929 8.549 1.00 95.44 167 THR A O 1
ATOM 1340 N N . CYS A 1 168 ? -16.025 0.169 8.784 1.00 95.25 168 CYS A N 1
ATOM 1341 C CA . CYS A 1 168 ? -14.979 -0.193 9.740 1.00 95.25 168 CYS A CA 1
ATOM 1342 C C . CYS A 1 168 ? -15.595 -0.827 11.006 1.00 95.25 168 CYS A C 1
ATOM 1344 O O . CYS A 1 168 ? -16.452 -0.203 11.643 1.00 95.25 168 CYS A O 1
ATOM 1346 N N . PRO A 1 169 ? -15.182 -2.045 1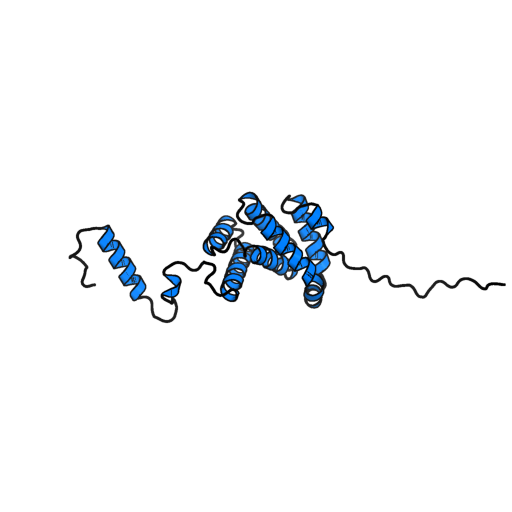1.411 1.00 91.94 169 PRO A N 1
ATOM 1347 C CA . PRO A 1 169 ? -15.765 -2.705 12.571 1.00 91.94 169 PRO A CA 1
ATOM 1348 C C . PRO A 1 169 ? -15.452 -1.945 13.864 1.00 91.94 169 PRO A C 1
ATOM 1350 O O . PRO A 1 169 ? -14.299 -1.814 14.276 1.00 91.94 169 PRO A O 1
ATOM 1353 N N . ALA A 1 170 ? -16.492 -1.472 14.548 1.00 79.94 170 ALA A N 1
ATOM 1354 C CA . ALA A 1 170 ? -16.340 -0.916 15.884 1.00 79.94 170 ALA A CA 1
ATOM 1355 C C . ALA A 1 170 ? -16.101 -2.047 16.891 1.00 79.94 170 ALA A C 1
ATOM 1357 O O . ALA A 1 170 ? -16.758 -3.092 16.836 1.00 79.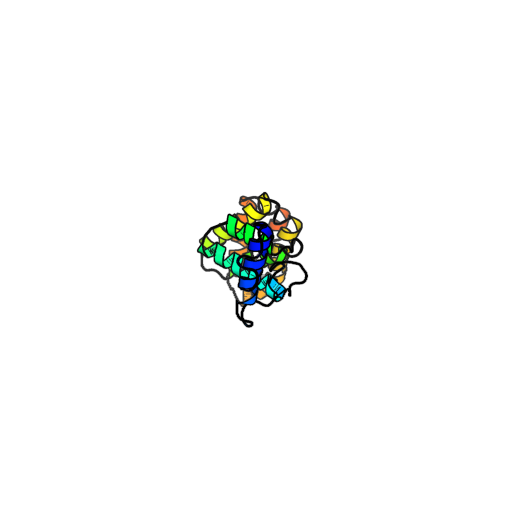94 170 ALA A O 1
ATOM 1358 N N . ARG A 1 171 ? -15.221 -1.822 17.878 1.00 74.56 171 ARG A N 1
ATOM 1359 C CA . ARG A 1 171 ? -15.075 -2.754 19.002 1.00 74.56 171 ARG A CA 1
ATOM 1360 C C . ARG A 1 171 ? -16.431 -2.866 19.686 1.00 74.56 171 ARG A C 1
ATOM 1362 O O . ARG A 1 171 ? -16.878 -1.920 20.340 1.00 74.56 171 ARG A O 1
ATOM 1369 N N . GLY A 1 172 ? -17.083 -4.019 19.547 1.00 63.06 172 GLY A N 1
ATOM 1370 C CA . GLY A 1 172 ? -18.314 -4.315 20.260 1.00 63.06 172 GLY A CA 1
ATOM 1371 C C . GLY A 1 172 ? -18.054 -4.114 21.747 1.00 63.06 172 GLY A C 1
ATOM 1372 O O . GLY A 1 172 ? -17.381 -4.928 22.381 1.00 63.06 172 GLY A O 1
ATOM 1373 N N . ARG A 1 173 ? -18.535 -3.002 22.318 1.00 56.91 173 ARG A N 1
ATOM 1374 C CA . ARG A 1 173 ? -18.560 -2.845 23.770 1.00 56.91 173 ARG A CA 1
ATOM 1375 C C . ARG A 1 173 ? -19.378 -4.025 24.264 1.00 56.91 173 ARG A C 1
ATOM 1377 O O . ARG A 1 173 ? -20.581 -4.062 24.007 1.00 56.91 173 ARG A O 1
ATOM 1384 N N . LYS A 1 174 ? -18.741 -4.994 24.937 1.00 50.50 174 LYS A N 1
ATOM 1385 C CA . LYS A 1 174 ? -19.470 -5.969 25.749 1.00 50.50 174 LYS A CA 1
ATOM 1386 C C . LYS A 1 174 ? -20.384 -5.122 26.620 1.00 50.50 174 LYS A C 1
ATOM 1388 O O . LYS A 1 174 ? -19.901 -4.386 27.480 1.00 50.50 174 LYS A O 1
ATOM 1393 N N . ARG A 1 175 ? -21.686 -5.141 26.330 1.00 46.75 175 ARG A N 1
ATOM 1394 C CA . ARG A 1 175 ? -22.679 -4.646 27.268 1.00 46.75 175 ARG A CA 1
ATOM 1395 C C . ARG A 1 175 ? -22.485 -5.545 28.475 1.00 46.75 175 ARG A C 1
ATOM 1397 O O . ARG A 1 175 ? -22.921 -6.690 28.459 1.00 46.75 175 ARG A O 1
ATOM 1404 N N . PHE A 1 176 ? -21.743 -5.062 29.466 1.00 44.00 176 PHE A N 1
ATOM 1405 C CA . PHE A 1 176 ? -21.905 -5.554 30.815 1.00 44.00 176 PHE A CA 1
ATOM 1406 C C . PHE A 1 176 ? -23.367 -5.267 31.122 1.00 44.00 176 PHE A C 1
ATOM 1408 O O . PHE A 1 176 ? -23.753 -4.124 31.361 1.00 44.00 176 PHE A O 1
ATOM 1415 N N . VAL A 1 177 ? -24.210 -6.282 30.955 1.00 49.94 177 VAL A N 1
ATOM 1416 C CA . VAL A 1 177 ? -25.514 -6.285 31.589 1.00 49.94 177 VAL A CA 1
ATOM 1417 C C . VAL A 1 177 ? -25.163 -6.260 33.068 1.00 49.94 177 VAL A C 1
ATOM 1419 O O . VAL A 1 177 ? -24.649 -7.240 33.597 1.00 49.94 177 VAL A O 1
ATOM 1422 N N . SER A 1 178 ? -25.287 -5.091 33.696 1.00 56.22 178 SER A N 1
ATOM 1423 C CA . SER A 1 178 ? -25.300 -5.021 35.149 1.00 56.22 178 SER A CA 1
ATOM 1424 C C . SER A 1 178 ? -26.470 -5.898 35.573 1.00 56.22 178 SER A C 1
ATOM 1426 O O . SER A 1 178 ? -27.617 -5.559 35.289 1.00 56.22 178 SER A O 1
ATOM 1428 N N . GLU A 1 179 ? -26.200 -7.040 36.202 1.00 55.84 179 GLU A N 1
ATOM 1429 C CA . GLU A 1 179 ? -27.195 -7.842 36.927 1.00 55.84 179 GLU A CA 1
ATOM 1430 C C . GLU A 1 179 ? -27.664 -7.099 38.194 1.00 55.84 179 GLU A C 1
ATOM 1432 O O . GLU A 1 179 ? -27.708 -7.634 39.297 1.00 55.84 179 GLU A O 1
ATOM 1437 N N . GLY A 1 180 ? -27.971 -5.817 38.053 1.00 61.88 180 GLY A N 1
ATOM 1438 C CA . GLY A 1 180 ? -28.304 -4.913 39.130 1.00 61.88 180 GLY A CA 1
ATOM 1439 C C . GLY A 1 180 ? -29.265 -3.879 38.592 1.00 61.88 180 GLY A C 1
ATOM 1440 O O . GLY A 1 180 ? -28.834 -2.805 38.200 1.00 61.88 180 GLY A O 1
ATOM 1441 N N . ASP A 1 181 ? -30.533 -4.265 38.510 1.00 49.75 181 ASP A N 1
ATOM 1442 C CA . ASP A 1 181 ? -31.645 -3.420 38.926 1.00 49.75 181 ASP A CA 1
ATOM 1443 C C . ASP A 1 181 ? -32.836 -4.323 39.244 1.00 49.75 181 ASP A C 1
ATOM 1445 O O . ASP A 1 181 ? -33.482 -4.918 38.381 1.00 49.75 181 ASP A O 1
ATOM 1449 N N . GLY A 1 182 ? -33.074 -4.465 40.545 1.00 58.97 182 GLY A N 1
ATOM 1450 C CA . GLY A 1 182 ? -34.301 -5.024 41.068 1.00 58.97 182 GLY A CA 1
ATOM 1451 C C . GLY A 1 182 ? -35.470 -4.062 40.844 1.00 58.97 182 GLY A C 1
ATOM 1452 O O . GLY A 1 182 ? -35.353 -2.857 41.042 1.00 58.97 182 GLY A O 1
ATOM 1453 N N . GLY A 1 183 ? -36.621 -4.619 40.480 1.00 48.69 183 GLY A N 1
ATOM 1454 C CA . GLY A 1 183 ? -37.915 -3.936 40.421 1.00 48.69 183 GLY A CA 1
ATOM 1455 C C . GLY A 1 183 ? -38.833 -4.686 39.452 1.00 48.69 183 GLY A C 1
ATOM 1456 O O . GLY A 1 183 ? -38.448 -4.923 38.319 1.00 48.69 183 GLY A O 1
ATOM 1457 N N . GLN A 1 184 ? -40.039 -5.143 39.793 1.00 44.44 184 GLN A N 1
ATOM 1458 C CA . GLN A 1 184 ? -40.941 -4.825 40.899 1.00 44.44 184 GLN A CA 1
ATOM 1459 C C . GLN A 1 184 ? -41.743 -6.073 41.309 1.00 44.44 184 GLN A C 1
ATOM 1461 O O . GLN A 1 184 ? -42.031 -6.938 40.481 1.00 44.44 184 GLN A O 1
ATOM 1466 N N . ILE A 1 185 ? -42.168 -6.119 42.576 1.00 50.41 185 ILE A N 1
ATOM 1467 C CA . ILE A 1 185 ? -43.209 -7.03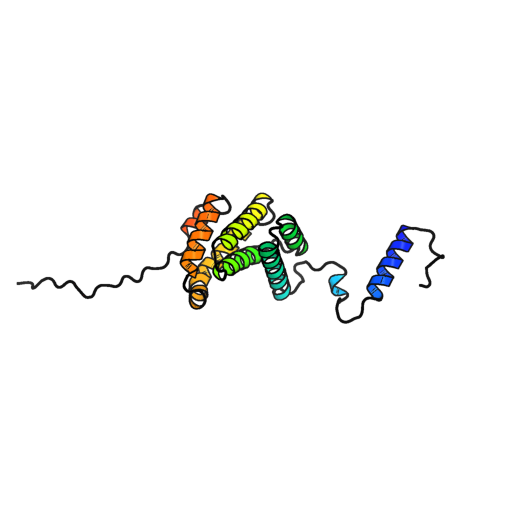3 43.063 1.00 50.41 185 ILE A CA 1
ATOM 1468 C C . ILE A 1 185 ? -44.527 -6.632 42.388 1.00 50.41 185 ILE A C 1
ATOM 1470 O O . ILE A 1 185 ? -44.983 -5.501 42.561 1.00 50.41 185 ILE A O 1
ATOM 1474 N N . LYS A 1 186 ? -45.140 -7.541 41.624 1.00 44.34 186 LYS A N 1
ATOM 1475 C CA . LYS A 1 186 ? -46.543 -7.394 41.220 1.00 44.34 186 LYS A CA 1
ATOM 1476 C C . LYS A 1 186 ? -47.430 -7.852 42.378 1.00 44.34 186 LYS A C 1
ATOM 1478 O O . LYS A 1 186 ? -47.205 -8.939 42.907 1.00 44.34 186 LYS A O 1
ATOM 1483 N N . GLN A 1 187 ? -48.360 -6.976 42.767 1.00 48.88 187 GLN A N 1
ATOM 1484 C CA . GLN A 1 187 ? -49.476 -7.282 43.669 1.00 48.88 187 GLN A CA 1
ATOM 1485 C C . GLN A 1 187 ? -50.351 -8.399 43.103 1.00 48.88 187 GLN A C 1
ATOM 1487 O O . GLN A 1 187 ? -50.492 -8.449 41.858 1.00 48.88 187 GLN A O 1
#

Sequence (187 aa):
ERYKGRVDCEHARAALDRAAVLLRIKRDVNRLDNVWGVGGGQRPVKHLIKEMNLLLREYLLSGEVSEAERCLRQLEVPHFHHELVYEAVVMVMESSGDTAVAMMVKLLKVLWQTGLVTLDQMNRGFQRVYDELGDISLDVPLAHGILERMVDLCFEEGVITRQLRETCPARGRKRFVSEGDGGQIKQ

InterPro domains:
  IPR003891 Initiation factor eIF-4 gamma, MA3 [PF02847] (50-160)
  IPR003891 Initiation factor eIF-4 gamma, MA3 [PS51366] (47-170)
  IPR003891 Initiation factor eIF-4 gamma, MA3 [SM00544] (48-161)
  IPR016024 Armadillo-type fold [SSF48371] (44-169)
  IPR039778 Programmed cell death protein 4 [PTHR12626] (2-169)